Protein AF-A0AAU4UZ22-F1 (afdb_monomer)

Foldseek 3Di:
DADDPPFAQPVVVQLVPDDQFAKKKKWFAAPVRDIDIDIDTNVCSVVVCVVCVRTRTMHIFGLDDDPPQDHQQQQADDLVRDGHRDDDPDQDLSSVLLSVLVVDDAFDKFKWFFADFDPQAKTWTDGPSATAIEGNVQQDPDRDPGSCVRDDHGDIDIWGFHDRDSSVSYTYTHPHSVVVVDPDDD

Nearest PDB structures (foldseek):
  4nng-assembly1_A  TM=9.095E-01  e=1.837E-08  Mycobacterium tuberculosis H37Rv
  4nni-assembly1_A  TM=8.914E-01  e=6.380E-08  Mycobacterium tuberculosis H37Rv
  5ie8-assembly1_A  TM=8.197E-01  e=1.524E-08  Mycobacterium leprae TN
  9gux-assembly1_B  TM=4.853E-01  e=2.356E-09  Escherichia coli K-12
  6gmh-assembly1_M  TM=6.799E-01  e=3.880E-06  Homo sapiens

Structure (mmCIF, N/CA/C/O backbone):
data_AF-A0AAU4UZ22-F1
#
_entry.id   AF-A0AAU4UZ22-F1
#
loop_
_atom_site.group_PDB
_atom_site.id
_atom_site.type_symbol
_atom_site.label_atom_id
_atom_site.label_alt_id
_atom_site.label_comp_id
_atom_site.label_asym_id
_atom_site.label_entity_id
_atom_site.label_seq_id
_atom_site.pdbx_PDB_ins_code
_atom_site.Cartn_x
_atom_site.Cartn_y
_atom_site.Cartn_z
_atom_site.occupancy
_atom_site.B_iso_or_equiv
_atom_site.auth_seq_id
_atom_site.auth_comp_id
_atom_site.auth_asym_id
_atom_site.auth_atom_id
_atom_site.pdbx_PDB_model_num
ATOM 1 N N . MET A 1 1 ? 8.176 13.434 -19.542 1.00 31.56 1 MET A N 1
ATOM 2 C CA . MET A 1 1 ? 9.261 12.612 -20.106 1.00 31.56 1 MET A CA 1
ATOM 3 C C . MET A 1 1 ? 9.515 11.516 -19.093 1.00 31.56 1 MET A C 1
ATOM 5 O O . MET A 1 1 ? 10.080 11.799 -18.042 1.00 31.56 1 MET A O 1
ATOM 9 N N . THR A 1 2 ? 8.935 10.340 -19.321 1.00 35.22 2 THR A N 1
ATOM 10 C CA . THR A 1 2 ? 9.175 9.157 -18.491 1.00 35.22 2 THR A CA 1
ATOM 11 C C . THR A 1 2 ? 10.617 8.750 -18.739 1.00 35.22 2 THR A C 1
ATOM 13 O O . THR A 1 2 ? 10.986 8.481 -19.879 1.00 35.22 2 THR A O 1
ATOM 16 N N . VAL A 1 3 ? 11.454 8.827 -17.711 1.00 41.59 3 VAL A N 1
ATOM 17 C CA . VAL A 1 3 ? 12.806 8.277 -17.784 1.00 41.59 3 VAL A CA 1
ATOM 18 C C . VAL A 1 3 ? 12.652 6.828 -17.369 1.00 41.59 3 VAL A C 1
ATOM 20 O O . VAL A 1 3 ? 12.172 6.570 -16.269 1.00 41.59 3 VAL A O 1
ATOM 23 N N . TRP A 1 4 ? 12.949 5.915 -18.280 1.00 51.47 4 TRP A N 1
ATOM 24 C CA . TRP A 1 4 ? 13.040 4.490 -18.001 1.00 51.47 4 TRP A CA 1
ATOM 25 C C . TRP A 1 4 ? 14.479 4.166 -17.581 1.00 51.47 4 TRP A C 1
ATOM 27 O O . TRP A 1 4 ? 15.384 4.949 -17.892 1.00 51.47 4 TRP A O 1
ATOM 37 N N . PRO A 1 5 ? 14.712 3.071 -16.839 1.00 57.38 5 PRO A N 1
ATOM 38 C CA . PRO A 1 5 ? 16.069 2.562 -16.650 1.00 57.38 5 PRO A CA 1
ATOM 39 C C . PRO A 1 5 ? 16.750 2.381 -18.012 1.00 57.38 5 PRO A C 1
ATOM 41 O O . PRO A 1 5 ? 16.066 2.172 -19.015 1.00 57.38 5 PRO A O 1
ATOM 44 N N . GLU A 1 6 ? 18.083 2.474 -18.060 1.00 63.03 6 GLU A N 1
ATOM 45 C CA . GLU A 1 6 ? 18.791 2.143 -19.297 1.00 63.03 6 GLU A CA 1
ATOM 46 C C . GLU A 1 6 ? 18.453 0.701 -19.679 1.00 63.03 6 GLU A C 1
ATOM 48 O O . GLU A 1 6 ? 18.761 -0.248 -18.954 1.00 63.03 6 GLU A O 1
ATOM 53 N N . LEU A 1 7 ? 17.746 0.566 -20.800 1.00 76.44 7 LEU A N 1
ATOM 54 C CA . LEU A 1 7 ? 17.393 -0.720 -21.363 1.00 76.44 7 LEU A CA 1
ATOM 55 C C . LEU A 1 7 ? 18.624 -1.257 -22.090 1.00 76.44 7 LEU A C 1
ATOM 57 O O . LEU A 1 7 ? 19.207 -0.585 -22.944 1.00 76.44 7 LEU A O 1
ATOM 61 N N . SER A 1 8 ? 19.019 -2.476 -21.748 1.00 82.75 8 SER A N 1
ATOM 62 C CA . SER A 1 8 ? 20.056 -3.201 -22.466 1.00 82.75 8 SER A CA 1
ATOM 63 C C . SER A 1 8 ? 19.467 -3.762 -23.751 1.00 82.75 8 SER A C 1
ATOM 65 O O . SER A 1 8 ? 18.436 -4.429 -23.715 1.00 82.75 8 SER A O 1
ATOM 67 N N . THR A 1 9 ? 20.136 -3.556 -24.884 1.00 85.56 9 THR A N 1
ATOM 68 C CA . THR A 1 9 ? 19.787 -4.256 -26.133 1.00 85.56 9 THR A CA 1
ATOM 69 C C . THR A 1 9 ? 20.183 -5.734 -26.102 1.00 85.56 9 THR A C 1
ATOM 71 O O . THR A 1 9 ? 19.791 -6.491 -26.981 1.00 85.56 9 THR A O 1
ATOM 74 N N . ASP A 1 10 ? 20.984 -6.147 -25.116 1.00 87.12 10 ASP A N 1
ATOM 75 C CA . ASP A 1 10 ? 21.307 -7.547 -24.846 1.00 87.12 10 ASP A CA 1
ATOM 76 C C . ASP A 1 10 ? 20.295 -8.110 -23.838 1.00 87.12 10 ASP A C 1
ATOM 78 O O . ASP A 1 10 ? 20.520 -8.105 -22.624 1.00 87.12 10 ASP A O 1
ATOM 82 N N . VAL A 1 11 ? 19.126 -8.497 -24.356 1.00 86.88 11 VAL A N 1
ATOM 83 C CA . VAL A 1 11 ? 18.002 -9.019 -23.562 1.00 86.88 11 VAL A CA 1
ATOM 84 C C . VAL A 1 11 ? 18.350 -10.373 -22.939 1.00 86.88 11 VAL A C 1
ATOM 86 O O . VAL A 1 11 ? 17.997 -10.628 -21.788 1.00 86.88 11 VAL A O 1
ATOM 89 N N . ASP A 1 12 ? 19.100 -11.213 -23.653 1.00 85.88 12 ASP A N 1
ATOM 90 C CA . ASP A 1 12 ? 19.531 -12.525 -23.166 1.00 85.88 12 ASP A CA 1
ATOM 91 C C . ASP A 1 12 ? 20.443 -12.399 -21.938 1.00 85.88 12 ASP A C 1
ATOM 93 O O . ASP A 1 12 ? 20.271 -13.127 -20.958 1.00 85.88 12 ASP A O 1
ATOM 97 N N . ALA A 1 13 ? 21.374 -11.436 -21.939 1.00 83.62 13 ALA A N 1
ATOM 98 C CA . ALA A 1 13 ? 22.217 -11.161 -20.777 1.00 83.62 13 ALA A CA 1
ATOM 99 C C . ALA A 1 13 ? 21.409 -10.666 -19.566 1.00 83.62 13 ALA A C 1
ATOM 101 O O . ALA A 1 13 ? 21.714 -11.040 -18.433 1.00 83.62 13 ALA A O 1
ATOM 102 N N . VAL A 1 14 ? 20.365 -9.860 -19.791 1.00 84.62 14 VAL A N 1
ATOM 103 C CA . VAL A 1 14 ? 19.461 -9.402 -18.722 1.00 84.62 14 VAL A CA 1
ATOM 104 C C . VAL A 1 14 ? 18.715 -10.583 -18.110 1.00 84.62 14 VAL A C 1
ATOM 106 O O . VAL A 1 14 ? 18.717 -10.733 -16.889 1.00 84.62 14 VAL A O 1
ATOM 109 N N . LEU A 1 15 ? 18.137 -11.455 -18.937 1.00 85.12 15 LEU A N 1
ATOM 110 C CA . LEU A 1 15 ? 17.438 -12.658 -18.478 1.00 85.12 15 LEU A CA 1
ATOM 111 C C . LEU A 1 15 ? 18.370 -13.612 -17.720 1.00 85.12 15 LEU A C 1
ATOM 113 O O . LEU A 1 15 ? 17.986 -14.156 -16.689 1.00 85.12 15 LEU A O 1
ATOM 117 N N . ALA A 1 16 ? 19.615 -13.765 -18.175 1.00 84.75 16 ALA A N 1
ATOM 118 C CA . ALA A 1 16 ? 20.625 -14.577 -17.495 1.00 84.75 16 ALA A CA 1
ATOM 119 C C . ALA A 1 16 ? 21.092 -13.987 -16.150 1.00 84.75 16 ALA A C 1
ATOM 121 O O . ALA A 1 16 ? 21.680 -14.702 -15.341 1.00 84.75 16 ALA A O 1
ATOM 122 N N . SER A 1 17 ? 20.857 -12.692 -15.918 1.00 81.31 17 SER A N 1
ATOM 123 C CA . SER A 1 17 ? 21.204 -11.992 -14.675 1.00 81.31 17 SER A CA 1
ATOM 124 C C . SER A 1 17 ? 20.075 -11.963 -13.641 1.00 81.31 17 SER A C 1
ATOM 126 O O . SER A 1 17 ? 20.265 -11.412 -12.554 1.00 81.31 17 SER A O 1
ATOM 128 N N . LEU A 1 18 ? 18.910 -12.538 -13.967 1.00 81.56 18 LEU A N 1
ATOM 129 C CA . LEU A 1 18 ? 17.792 -12.638 -13.035 1.00 81.56 18 LEU A CA 1
ATOM 130 C C . LEU A 1 18 ? 18.208 -13.418 -11.775 1.00 81.56 18 LEU A C 1
ATOM 132 O O . LEU A 1 18 ? 18.945 -14.403 -11.875 1.00 81.56 18 LEU A O 1
ATOM 136 N N . PRO A 1 19 ? 17.762 -12.987 -10.580 1.00 77.31 19 PRO A N 1
ATOM 137 C CA . PRO A 1 19 ? 18.030 -13.723 -9.349 1.00 77.31 19 PRO A CA 1
ATOM 138 C C . PRO A 1 19 ? 17.362 -15.105 -9.397 1.00 77.31 19 PRO A C 1
ATOM 140 O O . PRO A 1 19 ? 16.430 -15.306 -10.159 1.00 77.31 19 PRO A O 1
ATOM 143 N N . GLU A 1 20 ? 17.800 -16.067 -8.581 1.00 73.44 20 GLU A N 1
ATOM 144 C CA . GLU A 1 20 ? 17.126 -17.381 -8.518 1.00 73.44 20 GLU A CA 1
ATOM 145 C C . GLU A 1 20 ? 15.762 -17.301 -7.809 1.00 73.44 20 GLU A C 1
ATOM 147 O O . GLU A 1 20 ? 14.844 -18.051 -8.133 1.00 73.44 20 GLU A O 1
ATOM 152 N N . GLU A 1 21 ? 15.613 -16.366 -6.864 1.00 71.38 21 GLU A N 1
ATOM 153 C CA . GLU A 1 21 ? 14.401 -16.162 -6.069 1.00 71.38 21 GLU A CA 1
ATOM 154 C C . GLU A 1 21 ? 14.095 -14.672 -5.857 1.00 71.38 21 GLU A C 1
ATOM 156 O O . GLU A 1 21 ? 14.964 -13.804 -5.975 1.00 71.38 21 GLU A O 1
ATOM 161 N N . GLY A 1 22 ? 12.848 -14.391 -5.470 1.00 70.44 22 GLY A N 1
ATOM 162 C CA . GLY A 1 22 ? 12.366 -13.056 -5.121 1.00 70.44 22 GLY A CA 1
ATOM 163 C C . GLY A 1 22 ? 11.691 -12.327 -6.286 1.00 70.44 22 GLY A C 1
ATOM 164 O O . GLY A 1 22 ? 11.835 -12.739 -7.428 1.00 70.44 22 GLY A O 1
ATOM 165 N N . PRO A 1 23 ? 10.903 -11.277 -6.012 1.00 74.94 23 PRO A N 1
ATOM 166 C CA . PRO A 1 23 ? 10.225 -10.514 -7.052 1.00 74.94 23 PRO A CA 1
ATOM 167 C C . PRO A 1 23 ? 11.182 -9.575 -7.800 1.00 74.94 23 PRO A C 1
ATOM 169 O O . PRO A 1 23 ? 12.002 -8.885 -7.185 1.00 74.94 23 PRO A O 1
ATOM 172 N N . VAL A 1 24 ? 11.006 -9.475 -9.116 1.00 76.50 24 VAL A N 1
ATOM 173 C CA . VAL A 1 24 ? 11.642 -8.475 -9.984 1.00 76.50 24 VAL A CA 1
ATOM 174 C C . VAL A 1 24 ? 10.590 -7.688 -10.756 1.00 76.50 24 VAL A C 1
ATOM 176 O O . VAL A 1 24 ? 9.553 -8.218 -11.146 1.00 76.50 24 VAL A O 1
ATOM 179 N N . GLU A 1 25 ? 10.870 -6.418 -11.016 1.00 79.62 25 GLU A N 1
ATOM 180 C CA . GLU A 1 25 ? 10.188 -5.642 -12.044 1.00 79.62 25 GLU A CA 1
ATOM 181 C C . GLU A 1 25 ? 10.994 -5.769 -13.338 1.00 79.62 25 GLU A C 1
ATOM 183 O O . GLU A 1 25 ? 12.163 -5.385 -13.402 1.00 79.62 25 GLU A O 1
ATOM 188 N N . PHE A 1 26 ? 10.371 -6.311 -14.373 1.00 81.56 26 PHE A N 1
ATOM 189 C CA . PHE A 1 26 ? 10.940 -6.368 -15.706 1.00 81.56 26 PHE A CA 1
ATOM 190 C C . PHE A 1 26 ? 10.376 -5.230 -16.542 1.00 81.56 26 PHE A C 1
ATOM 192 O O . PHE A 1 26 ? 9.167 -5.003 -16.547 1.00 81.56 26 PHE A O 1
ATOM 199 N N . VAL A 1 27 ? 11.243 -4.520 -17.254 1.00 81.44 27 VAL A N 1
ATOM 200 C CA . VAL A 1 27 ? 10.869 -3.411 -18.136 1.00 81.44 27 VAL A CA 1
ATOM 201 C C . VAL A 1 27 ? 11.462 -3.691 -19.506 1.00 81.44 27 VAL A C 1
ATOM 203 O O . VAL A 1 27 ? 12.647 -4.007 -19.601 1.00 81.44 27 VAL A O 1
ATOM 206 N N . TRP A 1 28 ? 10.668 -3.572 -20.565 1.00 84.06 28 TRP A N 1
ATOM 207 C CA . TRP A 1 28 ? 11.134 -3.827 -21.925 1.00 84.06 28 TRP A CA 1
ATOM 208 C C . TRP A 1 28 ? 10.513 -2.873 -22.939 1.00 84.06 28 TRP A C 1
ATOM 210 O O . TRP A 1 28 ? 9.418 -2.353 -22.733 1.00 84.06 28 TRP A O 1
ATOM 220 N N . GLU A 1 29 ? 11.236 -2.651 -24.031 1.00 81.62 29 GLU A N 1
ATOM 221 C CA . GLU A 1 29 ? 10.782 -1.935 -25.222 1.00 81.62 29 GLU A CA 1
ATOM 222 C C . GLU A 1 29 ? 10.457 -2.955 -26.318 1.00 81.62 29 GLU A C 1
ATOM 224 O O . GLU A 1 29 ? 11.295 -3.797 -26.654 1.00 81.62 29 GLU A O 1
ATOM 229 N N . ASP A 1 30 ? 9.247 -2.899 -26.870 1.00 81.44 30 ASP A N 1
ATOM 230 C CA . ASP A 1 30 ? 8.836 -3.755 -27.983 1.00 81.44 30 ASP A CA 1
ATOM 231 C C . ASP A 1 30 ? 9.424 -3.292 -29.336 1.00 81.44 30 ASP A C 1
ATOM 233 O O . ASP A 1 30 ? 10.150 -2.300 -29.438 1.00 81.44 30 ASP A O 1
ATOM 237 N N . GLU A 1 31 ? 9.115 -4.010 -30.419 1.00 80.94 31 GLU A N 1
ATOM 238 C CA . GLU A 1 31 ? 9.578 -3.650 -31.768 1.00 80.94 31 GLU A CA 1
ATOM 239 C C . GLU A 1 31 ? 9.041 -2.291 -32.264 1.00 80.94 31 GLU A C 1
ATOM 241 O O . GLU A 1 31 ? 9.659 -1.654 -33.123 1.00 80.94 31 GLU A O 1
ATOM 246 N N . ASN A 1 32 ? 7.914 -1.825 -31.719 1.00 76.25 32 ASN A N 1
ATOM 247 C CA . ASN A 1 32 ? 7.281 -0.552 -32.061 1.00 76.25 32 ASN A CA 1
ATOM 248 C C . ASN A 1 32 ? 7.836 0.627 -31.244 1.00 76.25 32 ASN A C 1
ATOM 250 O O . ASN A 1 32 ? 7.484 1.778 -31.521 1.00 76.25 32 ASN A O 1
ATOM 254 N N . GLY A 1 33 ? 8.715 0.365 -30.273 1.00 69.00 33 GLY A N 1
ATOM 255 C CA . GLY A 1 33 ? 9.248 1.366 -29.352 1.00 69.00 33 GLY A CA 1
ATOM 256 C C . GLY A 1 33 ? 8.326 1.668 -28.167 1.00 69.00 33 GLY A C 1
ATOM 257 O O . GLY A 1 33 ? 8.504 2.687 -27.495 1.00 69.00 33 GLY A O 1
ATOM 258 N N . GLU A 1 34 ? 7.317 0.831 -27.920 1.00 72.94 34 GLU A N 1
ATOM 259 C CA . GLU A 1 34 ? 6.450 0.925 -26.750 1.00 72.94 34 GLU A CA 1
ATOM 260 C C . GLU A 1 34 ? 7.132 0.273 -25.546 1.00 72.94 34 GLU A C 1
ATOM 262 O O . GLU A 1 34 ? 7.591 -0.866 -25.610 1.00 72.94 34 GLU A O 1
ATOM 267 N N . ILE A 1 35 ? 7.201 1.008 -24.432 1.00 75.12 35 ILE A N 1
ATOM 268 C CA . ILE A 1 35 ? 7.841 0.531 -23.206 1.00 75.12 35 ILE A CA 1
ATOM 269 C C . ILE A 1 35 ? 6.777 0.026 -22.238 1.00 75.12 35 ILE A C 1
ATOM 271 O O . ILE A 1 35 ? 5.877 0.772 -21.849 1.00 75.12 35 ILE A O 1
ATOM 275 N N . SER A 1 36 ? 6.926 -1.230 -21.833 1.00 75.00 36 SER A N 1
ATOM 276 C CA . SER A 1 36 ? 6.044 -1.950 -20.918 1.00 75.00 36 SER A CA 1
ATOM 277 C C . SER A 1 36 ? 6.811 -2.429 -19.686 1.00 75.00 36 SER A C 1
ATOM 279 O O . SER A 1 36 ? 8.036 -2.564 -19.720 1.00 75.00 36 SER A O 1
ATOM 281 N N . SER A 1 37 ? 6.098 -2.687 -18.587 1.00 76.25 37 SER A N 1
ATOM 282 C CA . SER A 1 37 ? 6.674 -3.347 -17.415 1.00 76.25 37 SER A CA 1
ATOM 283 C C . SER A 1 37 ? 5.732 -4.372 -16.799 1.00 76.25 37 SER A C 1
ATOM 285 O O . SER A 1 37 ? 4.511 -4.280 -16.934 1.00 76.25 37 SER A O 1
ATOM 287 N N . THR A 1 38 ? 6.312 -5.364 -16.129 1.00 75.56 38 THR A N 1
ATOM 288 C CA . THR A 1 38 ? 5.585 -6.366 -15.351 1.00 75.56 38 THR A CA 1
ATOM 289 C C . THR A 1 38 ? 6.401 -6.770 -14.134 1.00 75.56 38 THR A C 1
ATOM 291 O O 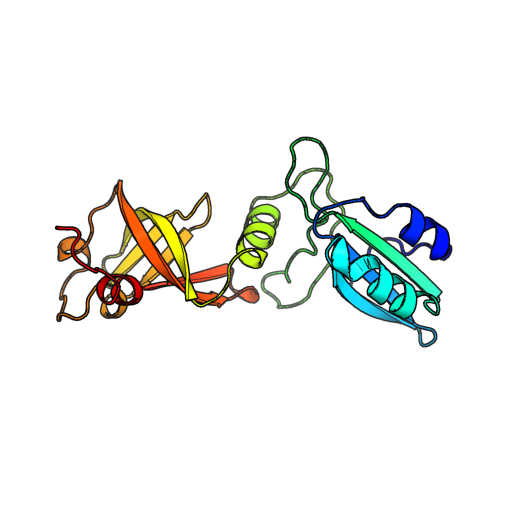. THR A 1 38 ? 7.630 -6.766 -14.169 1.00 75.56 38 THR A O 1
ATOM 294 N N . THR A 1 39 ? 5.723 -7.146 -13.057 1.00 79.56 39 THR A N 1
ATOM 295 C CA . THR A 1 39 ? 6.371 -7.801 -11.920 1.00 79.56 39 THR A CA 1
ATOM 296 C C . THR A 1 39 ? 6.306 -9.312 -12.131 1.00 79.56 39 THR A C 1
ATOM 298 O O . THR A 1 39 ? 5.261 -9.814 -12.539 1.00 79.56 39 THR A O 1
ATOM 301 N N . ALA A 1 40 ? 7.400 -10.017 -11.858 1.00 77.00 40 ALA A N 1
ATOM 302 C CA . ALA A 1 40 ? 7.476 -11.474 -11.905 1.00 77.00 40 ALA A CA 1
ATOM 303 C C . ALA A 1 40 ? 8.263 -11.999 -10.700 1.00 77.00 40 ALA A C 1
ATOM 305 O O . ALA A 1 40 ? 9.176 -11.325 -10.217 1.00 77.00 40 ALA A O 1
ATOM 306 N N . ASP A 1 41 ? 7.939 -13.193 -10.223 1.00 80.56 41 ASP A N 1
ATOM 307 C CA . ASP A 1 41 ? 8.759 -13.936 -9.265 1.00 80.56 41 ASP A CA 1
ATOM 308 C C . ASP A 1 41 ? 9.548 -15.083 -9.924 1.00 80.56 41 ASP A C 1
ATOM 310 O O . ASP A 1 41 ? 9.418 -15.352 -11.119 1.00 80.56 41 ASP A O 1
ATOM 314 N N . GLY A 1 42 ? 10.377 -15.774 -9.130 1.00 78.00 42 GLY A N 1
ATOM 315 C CA . GLY A 1 42 ? 11.218 -16.889 -9.585 1.00 78.00 42 GLY A CA 1
ATOM 316 C C . GLY A 1 42 ? 10.489 -17.983 -10.366 1.00 78.00 42 GLY A C 1
ATOM 317 O O . GLY A 1 42 ? 11.075 -18.605 -11.254 1.00 78.00 42 GLY A O 1
ATOM 318 N N . SER A 1 43 ? 9.206 -18.209 -10.080 1.00 82.00 43 SER A N 1
ATOM 319 C CA . SER A 1 43 ? 8.396 -19.206 -10.781 1.00 82.00 43 SER A CA 1
ATOM 320 C C . SER A 1 43 ? 7.890 -18.725 -12.145 1.00 82.00 43 SER A C 1
ATOM 322 O O . SER A 1 43 ? 7.607 -19.544 -13.019 1.00 82.00 43 SER A O 1
ATOM 324 N N . GLU A 1 44 ? 7.846 -17.410 -12.358 1.00 82.69 44 GLU A N 1
ATOM 325 C CA . GLU A 1 44 ? 7.291 -16.751 -13.544 1.00 82.69 44 GLU A CA 1
ATOM 326 C C . GLU A 1 44 ? 8.373 -16.348 -14.565 1.00 82.69 44 GLU A C 1
ATOM 328 O O . GLU A 1 44 ? 8.057 -15.978 -15.698 1.00 82.69 44 GLU A O 1
ATOM 333 N N . TYR A 1 45 ? 9.664 -16.465 -14.228 1.00 84.12 45 TYR A N 1
ATOM 334 C CA . TYR A 1 45 ? 10.768 -16.053 -15.112 1.00 84.12 45 TYR A CA 1
ATOM 335 C C . TYR A 1 45 ? 10.814 -16.777 -16.452 1.00 84.12 45 TYR A C 1
ATOM 337 O O . TYR A 1 45 ? 11.214 -16.180 -17.448 1.00 84.12 45 TYR A O 1
ATOM 345 N N . GLY A 1 46 ? 10.391 -18.041 -16.506 1.00 82.75 46 GLY A N 1
ATOM 346 C CA . GLY A 1 46 ? 10.329 -18.782 -17.767 1.00 82.75 46 GLY A CA 1
ATOM 347 C C . GLY A 1 46 ? 9.298 -18.201 -18.740 1.00 82.75 46 GLY A C 1
ATOM 348 O O . GLY A 1 46 ? 9.581 -18.050 -19.929 1.00 82.75 46 GLY A O 1
ATOM 349 N N . GLU A 1 47 ? 8.117 -17.836 -18.236 1.00 83.62 47 GLU A N 1
ATOM 350 C CA . GLU A 1 47 ? 7.062 -17.209 -19.041 1.00 83.62 47 GLU A CA 1
ATOM 351 C C . GLU A 1 47 ? 7.439 -15.777 -19.424 1.00 83.62 47 GLU A C 1
ATOM 353 O O . GLU A 1 47 ? 7.274 -15.379 -20.579 1.00 83.62 47 GLU A O 1
ATOM 358 N N . LEU A 1 48 ? 8.028 -15.036 -18.484 1.00 82.44 48 LEU A N 1
ATOM 359 C CA . LEU A 1 48 ? 8.569 -13.703 -18.720 1.00 82.44 48 LEU A CA 1
ATOM 360 C C . LEU A 1 48 ? 9.621 -13.715 -19.832 1.00 82.44 48 LEU A C 1
ATOM 362 O O . LEU A 1 48 ? 9.519 -12.932 -20.772 1.00 82.44 48 LEU A O 1
ATOM 366 N N . ALA A 1 49 ? 10.594 -14.628 -19.760 1.00 82.50 49 ALA A N 1
ATOM 367 C CA . ALA A 1 49 ? 11.640 -14.783 -20.765 1.00 82.50 49 ALA A CA 1
ATOM 368 C C . ALA A 1 49 ? 11.047 -15.044 -22.155 1.00 82.50 49 ALA A C 1
ATOM 370 O O . ALA A 1 49 ? 11.468 -14.427 -23.130 1.00 82.50 49 ALA A O 1
ATOM 371 N N . ALA A 1 50 ? 10.027 -15.902 -22.248 1.00 84.25 50 ALA A N 1
ATOM 372 C CA . ALA A 1 50 ? 9.334 -16.161 -23.507 1.00 84.25 50 ALA A CA 1
ATOM 373 C C . ALA A 1 50 ? 8.588 -14.924 -24.038 1.00 84.25 50 ALA A C 1
ATOM 375 O O . ALA A 1 50 ? 8.540 -14.711 -25.249 1.00 84.25 50 ALA A O 1
ATOM 376 N N . HIS A 1 51 ? 8.026 -14.105 -23.148 1.00 81.56 51 HIS A N 1
ATOM 377 C CA . HIS A 1 51 ? 7.299 -12.889 -23.509 1.00 81.56 51 HIS A CA 1
ATOM 378 C C . HIS A 1 51 ? 8.223 -11.776 -24.023 1.00 81.56 51 HIS A C 1
ATOM 380 O O . HIS A 1 51 ? 7.863 -11.050 -24.947 1.00 81.56 51 HIS A O 1
ATOM 386 N N . VAL A 1 52 ? 9.424 -11.659 -23.452 1.00 82.62 52 VAL A N 1
ATOM 387 C CA . VAL A 1 52 ? 10.363 -10.558 -23.733 1.00 82.62 52 VAL A CA 1
ATOM 388 C C . VAL A 1 52 ? 11.491 -10.932 -24.694 1.00 82.62 52 VAL A C 1
ATOM 390 O O . VAL A 1 52 ? 12.252 -10.057 -25.090 1.00 82.62 52 VAL A O 1
ATOM 393 N N . ALA A 1 53 ? 11.581 -12.187 -25.142 1.00 78.56 53 ALA A N 1
ATOM 394 C CA . ALA A 1 53 ? 12.593 -12.644 -26.104 1.00 78.56 53 ALA A CA 1
ATOM 395 C C . ALA A 1 53 ? 12.571 -11.898 -27.459 1.00 78.56 53 ALA A C 1
ATOM 397 O O . ALA A 1 53 ? 13.554 -11.931 -28.193 1.00 78.56 53 ALA A O 1
ATOM 398 N N . GLY A 1 54 ? 11.459 -11.236 -27.802 1.00 80.25 54 GLY A N 1
ATOM 399 C CA . GLY A 1 54 ? 11.330 -10.377 -28.989 1.00 80.25 54 GLY A CA 1
ATOM 400 C C . GLY A 1 54 ? 11.495 -8.880 -28.712 1.00 80.25 54 GLY A C 1
ATOM 401 O O . GLY A 1 54 ? 11.261 -8.066 -29.602 1.00 80.25 54 GLY A O 1
ATOM 402 N N . ALA A 1 55 ? 11.838 -8.493 -27.483 1.00 87.00 55 ALA A N 1
ATOM 403 C CA . ALA A 1 55 ? 12.015 -7.097 -27.120 1.00 87.00 55 ALA A CA 1
ATOM 404 C C . ALA A 1 55 ? 13.274 -6.513 -27.769 1.00 87.00 55 ALA A C 1
ATOM 406 O O . ALA A 1 55 ? 14.303 -7.173 -27.914 1.00 87.00 55 ALA A O 1
ATOM 407 N N . ARG A 1 56 ? 13.209 -5.230 -28.117 1.00 84.56 56 ARG A N 1
ATOM 408 C CA . ARG A 1 56 ? 14.337 -4.479 -28.667 1.00 84.56 56 ARG A CA 1
ATOM 409 C C . ARG A 1 56 ? 15.384 -4.160 -27.602 1.00 84.56 56 ARG A C 1
ATOM 411 O O . ARG A 1 56 ? 16.574 -4.079 -27.909 1.00 84.56 56 ARG A O 1
ATOM 418 N N . ALA A 1 57 ? 14.929 -3.941 -26.374 1.00 83.75 57 ALA A N 1
ATOM 419 C CA . ALA A 1 57 ? 15.777 -3.725 -25.217 1.00 83.75 57 ALA A CA 1
ATOM 420 C C . ALA A 1 57 ? 15.010 -4.052 -23.927 1.00 83.75 57 ALA A C 1
ATOM 422 O O . ALA A 1 57 ? 13.785 -3.930 -23.886 1.00 83.75 57 ALA A O 1
ATOM 423 N N . ALA A 1 58 ? 15.715 -4.458 -22.872 1.00 86.69 58 ALA A N 1
ATOM 424 C CA . ALA A 1 58 ? 15.115 -4.848 -21.600 1.00 86.69 58 ALA A CA 1
ATOM 425 C C . ALA A 1 58 ? 15.992 -4.502 -20.390 1.00 86.69 58 ALA A C 1
ATOM 427 O O . ALA A 1 58 ? 17.192 -4.253 -20.510 1.00 86.69 58 ALA A O 1
ATOM 428 N N . THR A 1 59 ? 15.394 -4.513 -19.203 1.00 82.94 59 THR A N 1
ATOM 429 C CA . THR A 1 59 ? 16.100 -4.519 -17.922 1.00 82.94 59 THR A CA 1
ATOM 430 C C . THR A 1 59 ? 15.284 -5.266 -16.865 1.00 82.94 59 THR A C 1
ATOM 432 O O . THR A 1 59 ? 14.058 -5.351 -16.964 1.00 82.94 59 THR A O 1
ATOM 435 N N . ALA A 1 60 ? 15.963 -5.775 -15.841 1.00 80.62 60 ALA A N 1
ATOM 436 C CA . ALA A 1 60 ? 15.352 -6.471 -14.718 1.00 80.62 60 ALA A CA 1
ATOM 437 C C . ALA A 1 60 ? 15.822 -5.870 -13.400 1.00 80.62 60 ALA A C 1
ATOM 439 O O . ALA A 1 60 ? 17.000 -5.558 -13.220 1.00 80.62 60 ALA A O 1
ATOM 440 N N . LEU A 1 61 ? 14.882 -5.685 -12.482 1.00 73.81 61 LEU A N 1
ATOM 441 C CA . LEU A 1 61 ? 15.070 -4.814 -11.337 1.00 73.81 61 LEU A CA 1
ATOM 442 C C . LEU A 1 61 ? 14.570 -5.518 -10.085 1.00 73.81 61 LEU A C 1
ATOM 444 O O . LEU A 1 61 ? 13.381 -5.796 -9.966 1.00 73.81 61 LEU A O 1
ATOM 448 N N . SER A 1 62 ? 15.470 -5.814 -9.149 1.00 70.44 62 SER A N 1
ATOM 449 C CA . SER A 1 62 ? 15.091 -6.504 -7.913 1.00 70.44 62 SER A CA 1
ATOM 450 C C . SER A 1 62 ? 14.166 -5.641 -7.052 1.00 70.44 62 SER A C 1
ATOM 452 O O . SER A 1 62 ? 14.459 -4.470 -6.792 1.00 70.44 62 SER A O 1
ATOM 454 N N . LEU A 1 63 ? 13.071 -6.240 -6.580 1.00 61.75 63 LEU A N 1
ATOM 455 C CA . LEU A 1 63 ? 12.105 -5.616 -5.670 1.00 61.75 63 LEU A CA 1
ATOM 456 C C . LEU A 1 63 ? 12.286 -6.070 -4.212 1.00 61.75 63 LEU A C 1
ATOM 458 O O . LEU A 1 63 ? 11.525 -5.652 -3.339 1.00 61.75 63 LEU A O 1
ATOM 462 N N . THR A 1 64 ? 13.273 -6.922 -3.926 1.00 54.78 64 THR A N 1
ATOM 463 C CA . THR A 1 64 ? 13.573 -7.361 -2.559 1.00 54.78 64 THR A CA 1
ATOM 464 C C . THR A 1 64 ? 14.211 -6.245 -1.726 1.00 54.78 64 THR A C 1
ATOM 466 O O . THR A 1 64 ? 15.131 -5.552 -2.157 1.00 54.78 64 THR A O 1
ATOM 469 N N . LEU A 1 65 ? 13.716 -6.085 -0.496 1.00 47.28 65 LEU A N 1
ATOM 470 C CA . LEU A 1 65 ? 14.304 -5.252 0.553 1.00 47.28 65 LEU A CA 1
ATOM 471 C C . LEU A 1 65 ? 15.317 -6.097 1.338 1.00 47.28 65 LEU A C 1
ATOM 473 O O . LEU A 1 65 ? 14.925 -6.840 2.232 1.00 47.28 65 LEU A O 1
ATOM 477 N N . ASP A 1 66 ? 16.605 -5.988 1.022 1.00 47.19 66 ASP A N 1
ATOM 478 C CA . ASP A 1 66 ? 17.679 -6.459 1.908 1.00 47.19 66 ASP A CA 1
ATOM 479 C C . ASP A 1 66 ? 18.799 -5.407 1.989 1.00 47.19 66 ASP A C 1
ATOM 481 O O . ASP A 1 66 ? 18.955 -4.584 1.084 1.00 47.19 66 ASP A O 1
ATOM 485 N N . GLU A 1 67 ? 19.582 -5.419 3.072 1.00 45.34 67 GLU A N 1
ATOM 486 C CA . GLU A 1 67 ? 20.547 -4.375 3.476 1.00 45.34 67 GLU A CA 1
ATOM 487 C C . GLU A 1 67 ? 21.628 -4.044 2.425 1.00 45.34 67 GLU A C 1
ATOM 489 O O . GLU A 1 67 ? 22.369 -3.073 2.579 1.00 45.34 67 GLU A O 1
ATOM 494 N N . ARG A 1 68 ? 21.753 -4.847 1.360 1.00 43.34 68 ARG A N 1
ATOM 495 C CA . ARG A 1 68 ? 22.865 -4.794 0.399 1.00 43.34 68 ARG A CA 1
ATOM 496 C C . ARG A 1 68 ? 22.513 -4.327 -1.007 1.00 43.34 68 ARG A C 1
ATOM 498 O O . ARG A 1 68 ? 23.440 -4.158 -1.797 1.00 43.34 68 ARG A O 1
ATOM 505 N N . HIS A 1 69 ? 21.245 -4.090 -1.336 1.00 37.41 69 HIS A N 1
ATOM 506 C CA . HIS A 1 69 ? 20.879 -3.706 -2.701 1.00 37.41 69 HIS A CA 1
ATOM 507 C C . HIS A 1 69 ? 19.890 -2.533 -2.701 1.00 37.41 69 HIS A C 1
ATOM 509 O O . HIS A 1 69 ? 18.877 -2.591 -2.003 1.00 37.41 69 HIS A O 1
ATOM 515 N N . PRO A 1 70 ? 20.169 -1.442 -3.442 1.00 37.41 70 PRO A N 1
ATOM 516 C CA . PRO A 1 70 ? 19.223 -0.345 -3.558 1.00 37.41 70 PRO A CA 1
ATOM 517 C C . PRO A 1 70 ? 17.944 -0.858 -4.222 1.00 37.41 70 PRO A C 1
ATOM 519 O O . PRO A 1 70 ? 17.993 -1.484 -5.280 1.00 37.41 70 PRO A O 1
ATOM 522 N N . LEU A 1 71 ? 16.801 -0.573 -3.599 1.00 42.41 71 LEU A N 1
ATOM 523 C CA . LEU A 1 71 ? 15.488 -0.758 -4.203 1.00 42.41 71 LEU A CA 1
ATOM 524 C C . LEU A 1 71 ? 15.454 -0.015 -5.541 1.00 42.41 71 LEU A C 1
ATOM 526 O O . LEU A 1 71 ? 15.490 1.220 -5.560 1.00 42.41 71 LEU A O 1
ATOM 530 N N . PHE A 1 72 ? 15.292 -0.737 -6.650 1.00 44.66 72 PHE A N 1
ATOM 531 C CA . PHE A 1 72 ? 14.706 -0.113 -7.823 1.00 44.66 72 PHE A CA 1
ATOM 532 C C . PHE A 1 72 ? 13.226 0.094 -7.520 1.00 44.66 72 PHE A C 1
ATOM 534 O O . PHE A 1 72 ? 12.373 -0.764 -7.732 1.00 44.66 72 PHE A O 1
ATOM 541 N N . THR A 1 73 ? 12.916 1.245 -6.949 1.00 45.50 73 THR A N 1
ATOM 542 C CA . THR A 1 73 ? 11.533 1.663 -6.813 1.00 45.50 73 THR A CA 1
ATOM 543 C C . THR A 1 73 ? 11.183 2.329 -8.131 1.00 45.50 73 THR A C 1
ATOM 545 O O . THR A 1 73 ? 11.702 3.399 -8.449 1.00 45.50 73 THR A O 1
ATOM 548 N N . ALA A 1 74 ? 10.305 1.704 -8.919 1.00 41.56 74 ALA A N 1
ATOM 549 C CA . ALA A 1 74 ? 9.458 2.463 -9.825 1.00 41.56 74 ALA A CA 1
ATOM 550 C C . ALA A 1 74 ? 8.713 3.474 -8.947 1.00 41.56 74 ALA A C 1
ATOM 552 O O . ALA A 1 74 ? 7.707 3.130 -8.332 1.00 41.56 74 ALA A O 1
ATOM 553 N N . VAL A 1 75 ? 9.298 4.661 -8.772 1.00 42.97 75 VAL A N 1
ATOM 554 C CA . VAL A 1 75 ? 8.729 5.712 -7.939 1.00 42.97 75 VAL A CA 1
ATOM 555 C C . VAL A 1 75 ? 7.373 6.013 -8.542 1.00 42.97 75 VAL A C 1
ATOM 557 O O . VAL A 1 75 ? 7.281 6.250 -9.754 1.00 42.97 75 VAL A O 1
ATOM 560 N N . LEU A 1 76 ? 6.341 5.970 -7.698 1.00 41.62 76 LEU A N 1
ATOM 561 C CA . LEU A 1 76 ? 5.036 6.535 -7.999 1.00 41.62 76 LEU A CA 1
ATOM 562 C C . LEU A 1 76 ? 5.184 7.842 -8.778 1.00 41.62 76 LEU A C 1
ATOM 564 O O . LEU A 1 76 ? 6.184 8.561 -8.641 1.00 41.62 76 LEU A O 1
ATOM 568 N N . PRO A 1 77 ? 4.156 8.199 -9.553 1.00 41.41 77 PRO A N 1
ATOM 569 C CA . PRO A 1 77 ? 3.916 9.586 -9.815 1.00 41.41 77 PRO A CA 1
ATOM 570 C C . PRO A 1 77 ? 4.318 10.529 -8.697 1.00 41.41 77 PRO A C 1
ATOM 572 O O . PRO A 1 77 ? 4.025 10.287 -7.529 1.00 41.41 77 PRO A O 1
ATOM 575 N N . ASP A 1 78 ? 4.888 11.665 -9.076 1.00 46.72 78 ASP A N 1
ATOM 576 C CA . ASP A 1 78 ? 4.786 12.820 -8.197 1.00 46.72 78 ASP A CA 1
ATOM 577 C C . ASP A 1 78 ? 3.285 13.093 -7.926 1.00 46.72 78 ASP A C 1
ATOM 579 O O . ASP A 1 78 ? 2.395 12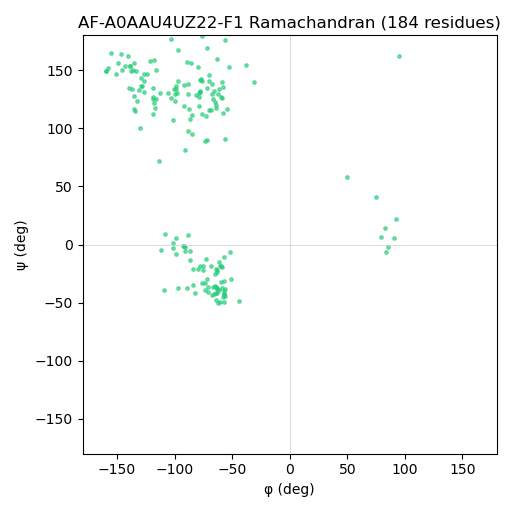.475 -8.523 1.00 46.72 78 ASP A O 1
ATOM 583 N N . SER A 1 79 ? 2.963 14.061 -7.071 1.00 45.09 79 SER A N 1
ATOM 584 C CA . SER A 1 79 ? 1.563 14.467 -6.798 1.00 45.09 79 SER A CA 1
ATOM 585 C C . SER A 1 79 ? 0.706 14.796 -8.049 1.00 45.09 79 SER A C 1
ATOM 587 O O . SER A 1 79 ? -0.500 15.019 -7.940 1.00 45.09 79 SER A O 1
ATOM 589 N N . ASP A 1 80 ? 1.320 14.810 -9.237 1.00 49.62 80 ASP A N 1
ATOM 590 C CA . ASP A 1 80 ? 0.747 15.027 -10.560 1.00 49.62 80 ASP A CA 1
ATOM 591 C C . ASP A 1 80 ? 0.289 13.763 -11.321 1.00 49.62 80 ASP A C 1
ATOM 593 O O . ASP A 1 80 ? -0.238 13.894 -12.425 1.00 49.62 80 ASP A O 1
ATOM 597 N N . GLY A 1 81 ? 0.461 12.547 -10.792 1.00 44.56 81 GLY A N 1
ATOM 598 C CA . GLY A 1 81 ? 0.018 11.325 -11.488 1.00 44.56 81 GLY A CA 1
ATOM 599 C C . GLY A 1 81 ? 0.963 10.829 -12.604 1.00 44.56 81 GLY A C 1
ATOM 600 O O . GLY A 1 81 ? 0.637 9.856 -13.281 1.00 44.56 81 GLY A O 1
ATOM 601 N N . VAL A 1 82 ? 2.152 11.430 -12.778 1.00 47.75 82 VAL A N 1
ATOM 602 C CA . VAL A 1 82 ? 3.144 11.042 -13.797 1.00 47.75 82 VAL A CA 1
ATOM 603 C C . VAL A 1 82 ? 4.297 10.205 -13.227 1.00 47.75 82 VAL A C 1
ATOM 605 O O . VAL A 1 82 ? 5.207 10.751 -12.595 1.00 47.75 82 VAL A O 1
ATOM 608 N N . LEU A 1 83 ? 4.303 8.899 -13.529 1.00 44.84 83 LEU A N 1
ATOM 609 C CA . LEU A 1 83 ? 5.367 7.947 -13.173 1.00 44.84 83 LEU A CA 1
ATOM 610 C C . LEU A 1 83 ? 6.716 8.397 -13.765 1.00 44.84 83 LEU A C 1
ATOM 612 O O . LEU A 1 83 ? 6.826 8.658 -14.967 1.00 44.84 83 LEU A O 1
ATOM 616 N N . ARG A 1 84 ? 7.753 8.513 -12.931 1.00 48.12 84 ARG A N 1
ATOM 617 C CA . ARG A 1 84 ? 9.111 8.893 -13.357 1.00 48.12 84 ARG A CA 1
ATOM 618 C C . ARG A 1 84 ? 10.109 7.969 -12.668 1.00 48.12 84 ARG A C 1
ATOM 620 O O . ARG A 1 84 ? 10.228 8.044 -11.448 1.00 48.12 84 ARG A O 1
ATOM 627 N N . ALA A 1 85 ? 10.872 7.160 -13.409 1.00 49.62 85 ALA A N 1
ATOM 628 C CA . ALA A 1 85 ? 11.985 6.457 -12.776 1.00 49.62 85 ALA A CA 1
ATOM 629 C C . ALA A 1 85 ? 13.046 7.490 -12.364 1.00 49.62 85 ALA A C 1
ATOM 631 O O . ALA A 1 85 ? 13.428 8.370 -13.142 1.00 49.62 85 ALA A O 1
ATOM 632 N N . ARG A 1 86 ? 13.490 7.425 -11.108 1.00 46.16 86 ARG A N 1
ATOM 633 C CA . ARG A 1 86 ? 14.562 8.266 -10.568 1.00 46.16 86 ARG A CA 1
ATOM 634 C C . ARG A 1 86 ? 15.700 7.350 -10.137 1.00 46.16 86 ARG A C 1
ATOM 636 O O . ARG A 1 86 ? 15.508 6.500 -9.279 1.00 46.16 86 ARG A O 1
ATOM 643 N N . TRP A 1 87 ? 16.889 7.550 -10.700 1.00 43.31 87 TRP A N 1
ATOM 644 C CA . TRP A 1 87 ? 18.097 6.883 -10.221 1.00 43.31 87 TRP A CA 1
ATOM 645 C C . TRP A 1 87 ? 18.518 7.507 -8.887 1.00 43.31 87 TRP A C 1
ATOM 647 O O . TRP A 1 87 ? 18.931 8.670 -8.853 1.00 43.31 87 TRP A O 1
ATOM 657 N N . ARG A 1 88 ? 18.402 6.766 -7.783 1.00 47.59 88 ARG A N 1
ATOM 658 C CA . ARG A 1 88 ? 18.967 7.153 -6.483 1.00 47.59 88 ARG A CA 1
ATOM 659 C C . ARG A 1 88 ? 19.561 5.936 -5.789 1.00 47.59 88 ARG A C 1
ATOM 661 O O . ARG A 1 88 ? 18.943 4.883 -5.734 1.00 47.59 88 ARG A O 1
ATOM 668 N N . THR A 1 89 ? 20.762 6.105 -5.250 1.00 44.84 89 THR A N 1
ATOM 669 C CA . THR A 1 89 ? 21.467 5.094 -4.447 1.00 44.84 89 THR A CA 1
ATOM 670 C C . THR A 1 89 ? 20.904 4.968 -3.032 1.00 44.84 89 THR A C 1
ATOM 672 O O . THR A 1 89 ? 21.143 3.967 -2.367 1.00 44.84 89 THR A O 1
ATOM 675 N N . GLU A 1 90 ? 20.158 5.971 -2.569 1.00 53.47 90 GLU A N 1
ATOM 676 C CA . GLU A 1 90 ? 19.586 6.023 -1.225 1.00 53.47 90 GLU A CA 1
ATOM 677 C C . GLU A 1 90 ? 18.053 6.037 -1.319 1.00 53.47 90 GLU A C 1
ATOM 679 O O . GLU A 1 90 ? 17.493 6.984 -1.885 1.00 53.47 90 GLU A O 1
ATOM 684 N N . PRO A 1 91 ? 17.358 5.019 -0.775 1.00 51.88 91 PRO A N 1
ATOM 685 C CA . PRO A 1 91 ? 15.903 4.973 -0.803 1.00 51.88 91 PRO A CA 1
ATOM 686 C C . PRO A 1 91 ? 15.323 6.095 0.061 1.00 51.88 91 PRO A C 1
ATOM 688 O O . PRO A 1 91 ? 15.628 6.223 1.256 1.00 51.88 91 PRO A O 1
ATOM 691 N N . THR A 1 92 ? 14.456 6.908 -0.533 1.00 63.91 92 THR A N 1
ATOM 692 C CA . THR A 1 92 ? 13.688 7.929 0.181 1.00 63.91 92 THR A CA 1
ATOM 693 C C . THR A 1 92 ? 12.594 7.284 1.042 1.00 63.91 92 THR A C 1
ATOM 695 O O . THR A 1 92 ? 12.327 6.086 0.947 1.00 63.91 92 THR A O 1
ATOM 698 N N . GLN A 1 93 ? 11.958 8.062 1.922 1.00 66.69 93 GLN A N 1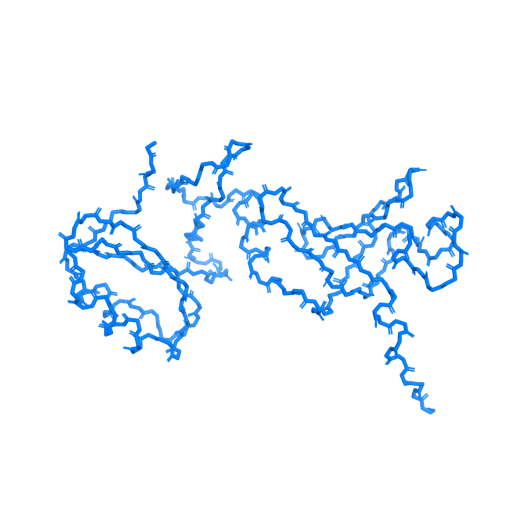
ATOM 699 C CA . GLN A 1 93 ? 10.791 7.590 2.681 1.00 66.69 93 GLN A CA 1
ATOM 700 C C . GLN A 1 93 ? 9.673 7.118 1.730 1.00 66.69 93 GLN A C 1
ATOM 702 O O . GLN A 1 93 ? 9.111 6.049 1.935 1.00 66.69 93 GLN A O 1
ATOM 707 N N . SER A 1 94 ? 9.420 7.866 0.650 1.00 65.19 94 SER A N 1
ATOM 708 C CA . SER A 1 94 ? 8.414 7.533 -0.367 1.00 65.19 94 SER A CA 1
ATOM 709 C C . SER A 1 94 ? 8.717 6.223 -1.100 1.00 65.19 94 SER A C 1
ATOM 711 O O . SER A 1 94 ? 7.809 5.435 -1.336 1.00 65.19 94 SER A O 1
ATOM 713 N N . ASP A 1 95 ? 9.992 5.938 -1.389 1.00 64.12 95 ASP A N 1
ATOM 714 C CA . ASP A 1 95 ? 10.393 4.683 -2.046 1.00 64.12 95 ASP A CA 1
ATOM 715 C C . ASP A 1 95 ? 10.078 3.459 -1.171 1.00 64.12 95 ASP A C 1
ATOM 717 O O . ASP A 1 95 ? 9.552 2.450 -1.642 1.00 64.12 95 ASP A O 1
ATOM 721 N N . ARG A 1 96 ? 10.338 3.573 0.138 1.00 67.38 96 ARG A N 1
ATOM 722 C CA . ARG A 1 96 ? 10.019 2.521 1.116 1.00 67.38 96 ARG A CA 1
ATOM 723 C C . ARG A 1 96 ? 8.516 2.351 1.286 1.00 67.38 96 ARG A C 1
ATOM 725 O O . ARG A 1 96 ? 8.038 1.220 1.301 1.00 67.38 96 ARG A O 1
ATOM 732 N N . ASN A 1 97 ? 7.782 3.461 1.371 1.00 69.44 97 ASN A N 1
ATOM 733 C CA . ASN A 1 97 ? 6.324 3.449 1.455 1.00 69.44 97 ASN A CA 1
ATOM 734 C C . ASN A 1 97 ? 5.720 2.741 0.240 1.00 69.44 97 ASN A C 1
ATOM 736 O O . ASN A 1 97 ? 4.854 1.888 0.397 1.00 69.44 97 ASN A O 1
ATOM 740 N N . TRP A 1 98 ? 6.208 3.038 -0.964 1.00 69.19 98 TRP A N 1
ATOM 741 C CA . TRP A 1 98 ? 5.726 2.407 -2.186 1.00 69.19 98 TRP A CA 1
ATOM 742 C C . TRP A 1 98 ? 5.957 0.900 -2.221 1.00 69.19 98 TRP A C 1
ATOM 744 O O . TRP A 1 98 ? 5.024 0.136 -2.482 1.00 69.19 98 TRP A O 1
ATOM 754 N N . ALA A 1 99 ? 7.191 0.472 -1.945 1.00 68.00 99 ALA A N 1
ATOM 755 C CA . ALA A 1 99 ? 7.532 -0.943 -1.894 1.00 68.00 99 ALA A CA 1
ATOM 756 C C . ALA A 1 99 ? 6.634 -1.673 -0.888 1.00 68.00 99 ALA A C 1
ATOM 758 O O . ALA A 1 99 ? 6.059 -2.708 -1.218 1.00 68.00 99 ALA A O 1
ATOM 759 N N . PHE A 1 100 ? 6.430 -1.080 0.292 1.00 75.38 100 PHE A N 1
ATOM 760 C CA . PHE A 1 100 ? 5.533 -1.609 1.310 1.00 75.38 100 PHE A CA 1
ATOM 761 C C . PHE A 1 100 ? 4.082 -1.710 0.814 1.00 75.38 100 PHE A C 1
ATOM 763 O O . PHE A 1 100 ? 3.487 -2.783 0.892 1.00 75.38 100 PHE A O 1
ATOM 770 N N . LEU A 1 101 ? 3.529 -0.649 0.220 1.00 76.69 101 LEU A N 1
ATOM 771 C CA . LEU A 1 101 ? 2.159 -0.632 -0.306 1.00 76.69 101 LEU A CA 1
ATOM 772 C C . LEU A 1 101 ? 1.914 -1.710 -1.372 1.00 76.69 101 LEU A C 1
ATOM 774 O O . LEU A 1 101 ? 0.846 -2.319 -1.379 1.00 76.69 101 LEU A O 1
ATOM 778 N N . LYS A 1 102 ? 2.899 -1.999 -2.234 1.00 75.62 102 LYS A N 1
ATOM 779 C CA . LYS A 1 102 ? 2.810 -3.081 -3.235 1.00 75.62 102 LYS A CA 1
ATOM 780 C C . LYS A 1 102 ? 2.714 -4.482 -2.615 1.00 75.62 102 LYS A C 1
ATOM 782 O O . LYS A 1 102 ? 2.178 -5.391 -3.259 1.00 75.62 102 LYS A O 1
ATOM 787 N N . THR A 1 103 ? 3.212 -4.675 -1.391 1.00 76.31 103 THR A N 1
ATOM 788 C CA . THR A 1 103 ? 3.084 -5.958 -0.675 1.00 76.31 103 THR A CA 1
ATOM 789 C C . THR A 1 103 ? 1.680 -6.186 -0.123 1.00 76.31 103 THR A C 1
ATOM 791 O O . THR A 1 103 ? 1.285 -7.331 0.091 1.00 76.31 103 THR A O 1
ATOM 794 N N . LEU A 1 104 ? 0.910 -5.114 0.072 1.00 81.50 104 LEU A N 1
ATOM 795 C CA . LEU A 1 104 ? -0.412 -5.186 0.670 1.00 81.50 104 LEU A CA 1
ATOM 796 C C . LEU A 1 104 ? -1.443 -5.707 -0.336 1.00 81.50 104 LEU A C 1
ATOM 798 O O . LEU A 1 104 ? -1.423 -5.395 -1.532 1.00 81.50 104 LEU A O 1
ATOM 802 N N . ARG A 1 105 ? -2.380 -6.512 0.160 1.00 81.25 105 ARG A N 1
ATOM 803 C CA . ARG A 1 105 ? -3.521 -7.021 -0.606 1.00 81.25 105 ARG A CA 1
ATOM 804 C C . ARG A 1 105 ? -4.816 -6.706 0.128 1.00 81.25 105 ARG A C 1
ATOM 806 O O . ARG A 1 105 ? -4.905 -6.840 1.344 1.00 81.25 105 ARG A O 1
ATOM 813 N N . ARG A 1 106 ? -5.855 -6.331 -0.617 1.00 87.44 106 ARG A N 1
ATOM 814 C CA . ARG A 1 106 ? -7.209 -6.225 -0.061 1.00 87.44 106 ARG A CA 1
ATOM 815 C C . ARG A 1 106 ? -7.642 -7.573 0.530 1.00 87.44 106 ARG A C 1
ATOM 817 O O . ARG A 1 106 ? -7.433 -8.607 -0.099 1.00 87.44 106 ARG A O 1
ATOM 824 N N . GLY A 1 107 ? -8.245 -7.550 1.714 1.00 87.06 107 GLY A N 1
ATOM 825 C CA . GLY A 1 107 ? -8.643 -8.735 2.478 1.00 87.06 107 GLY A CA 1
ATOM 826 C C . GLY A 1 107 ? -7.527 -9.354 3.324 1.00 87.06 107 GLY A C 1
ATOM 827 O O . GLY A 1 107 ? -7.781 -10.271 4.101 1.00 87.06 107 GLY A O 1
ATOM 828 N N . GLN A 1 108 ? -6.288 -8.871 3.202 1.00 87.25 108 GLN A N 1
ATOM 829 C CA . GLN A 1 108 ? -5.190 -9.306 4.058 1.00 87.25 108 GLN A CA 1
ATOM 830 C C . GLN A 1 108 ? -5.391 -8.788 5.484 1.00 87.25 108 GLN A C 1
ATOM 832 O O . GLN A 1 108 ? -5.787 -7.640 5.686 1.00 87.25 108 GLN A O 1
ATOM 837 N N . ILE A 1 109 ? -5.063 -9.620 6.471 1.00 88.88 109 ILE A N 1
ATOM 838 C CA . ILE A 1 109 ? -4.985 -9.207 7.872 1.00 88.88 109 ILE A CA 1
ATOM 839 C C . ILE A 1 109 ? -3.582 -8.679 8.166 1.00 88.88 109 ILE A C 1
ATOM 841 O O . ILE A 1 109 ? -2.589 -9.349 7.877 1.00 88.88 109 ILE A O 1
ATOM 845 N N . CYS A 1 110 ? -3.502 -7.493 8.761 1.00 89.12 110 CYS A N 1
ATOM 846 C CA . CYS A 1 110 ? -2.262 -6.892 9.234 1.00 89.12 110 CYS A CA 1
ATOM 847 C C . CYS A 1 110 ? -2.374 -6.497 10.709 1.00 89.12 110 CYS A C 1
ATOM 849 O O . CYS A 1 110 ? -3.436 -6.081 11.177 1.00 89.12 110 CYS A O 1
ATOM 851 N N . THR A 1 111 ? -1.259 -6.588 11.427 1.00 90.62 111 THR A N 1
ATOM 852 C CA . THR A 1 111 ? -1.130 -6.067 12.791 1.00 90.62 111 THR A CA 1
ATOM 853 C C . THR A 1 111 ? -0.490 -4.688 12.742 1.00 90.62 111 THR A C 1
ATOM 855 O O . THR A 1 111 ? 0.428 -4.457 11.956 1.00 90.62 111 THR A O 1
ATOM 858 N N . GLY A 1 112 ? -0.967 -3.772 13.577 1.00 92.50 112 GLY A N 1
ATOM 859 C CA . GLY A 1 112 ? -0.408 -2.435 13.689 1.00 92.50 112 GLY A CA 1
ATOM 860 C C . GLY A 1 112 ? -0.681 -1.796 15.041 1.00 92.50 112 GLY A C 1
ATOM 861 O O . GLY A 1 112 ? -1.523 -2.258 15.808 1.00 92.50 112 GLY A O 1
ATOM 862 N N . THR A 1 113 ? 0.040 -0.721 15.338 1.00 94.44 113 THR A N 1
ATOM 863 C CA . THR A 1 113 ? -0.102 0.021 16.597 1.00 94.44 113 THR A CA 1
ATOM 864 C C . THR A 1 113 ? -0.834 1.328 16.354 1.00 94.44 113 THR A C 1
ATOM 866 O O . THR A 1 113 ? -0.465 2.094 15.467 1.00 94.44 113 THR A O 1
ATOM 869 N N . VAL A 1 114 ? -1.862 1.618 17.148 1.00 94.69 114 VAL A N 1
ATOM 870 C CA . VAL A 1 114 ? -2.586 2.891 17.073 1.00 94.69 114 VAL A CA 1
ATOM 871 C C . VAL A 1 114 ? -1.644 4.028 17.457 1.00 94.69 114 VAL A C 1
ATOM 873 O O . VAL A 1 114 ? -1.171 4.093 18.590 1.00 94.69 114 VAL A O 1
ATOM 876 N N . THR A 1 115 ? -1.383 4.942 16.532 1.00 93.50 115 THR A N 1
ATOM 877 C CA . THR A 1 115 ? -0.473 6.074 16.752 1.00 93.50 115 THR A CA 1
ATOM 878 C C . THR A 1 115 ? -1.219 7.337 17.142 1.00 93.50 115 THR A C 1
ATOM 880 O O . THR A 1 115 ? -0.761 8.089 17.999 1.00 93.50 115 THR A O 1
ATOM 883 N N . GLU A 1 116 ? -2.388 7.560 16.547 1.00 93.12 116 GLU A N 1
ATOM 884 C CA . GLU A 1 116 ? -3.177 8.766 16.755 1.00 93.12 116 GLU A CA 1
ATOM 885 C C . GLU A 1 116 ? -4.670 8.477 16.566 1.00 93.12 116 GLU A C 1
ATOM 887 O O . GLU A 1 116 ? -5.072 7.662 15.737 1.00 93.12 116 GLU A O 1
ATOM 892 N N . ILE A 1 117 ? -5.510 9.172 17.331 1.00 91.12 117 ILE A N 1
ATOM 893 C CA . ILE A 1 117 ? -6.959 9.189 17.140 1.00 91.12 117 ILE A CA 1
ATOM 894 C C . ILE A 1 117 ? -7.362 10.628 16.851 1.00 91.12 117 ILE A C 1
ATOM 896 O O . ILE A 1 117 ? -7.278 11.496 17.719 1.00 91.12 117 ILE A O 1
ATOM 900 N N . ALA A 1 118 ? -7.812 10.879 15.629 1.00 87.69 118 ALA A N 1
ATOM 901 C CA . ALA A 1 118 ? -8.206 12.205 15.205 1.00 87.69 118 ALA A CA 1
ATOM 902 C C . ALA A 1 118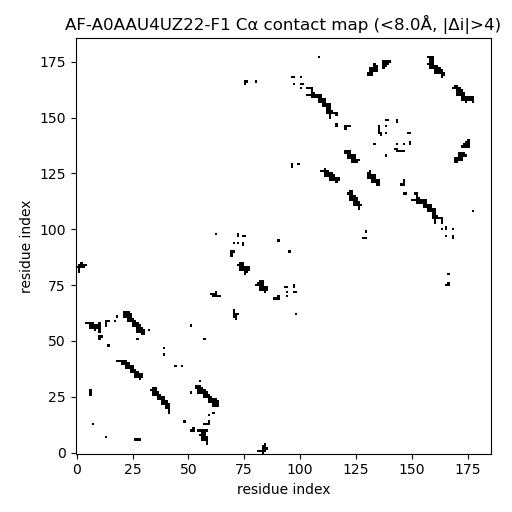 ? -9.597 12.565 15.734 1.00 87.69 118 ALA A C 1
ATOM 904 O O . ALA A 1 118 ? -10.533 11.761 15.682 1.00 87.69 118 ALA A O 1
ATOM 905 N N . SER A 1 119 ? -9.780 13.824 16.140 1.00 77.12 119 SER A N 1
ATOM 906 C CA . SER A 1 119 ? -11.052 14.329 16.682 1.00 77.12 119 SER A CA 1
ATOM 907 C C . SER A 1 119 ? -12.232 14.234 15.706 1.00 77.12 119 SER A C 1
ATOM 909 O O . SER A 1 119 ? -13.384 14.295 16.126 1.00 77.12 119 SER A O 1
ATOM 911 N N . PHE A 1 120 ? -11.962 14.090 14.405 1.00 78.31 120 PHE A N 1
ATOM 912 C CA . PHE A 1 120 ? -12.971 13.915 13.356 1.00 78.31 120 PHE A CA 1
ATOM 913 C C . PHE A 1 120 ? -13.360 12.446 13.108 1.00 78.31 120 PHE A C 1
ATOM 915 O O . PHE A 1 120 ? -14.096 12.163 12.164 1.00 78.31 120 PHE A O 1
ATOM 922 N N . GLY A 1 121 ? -12.904 11.512 13.949 1.00 77.44 121 GLY A N 1
ATOM 923 C CA . GLY A 1 121 ? -13.361 10.121 13.924 1.00 77.44 121 GLY A CA 1
ATOM 924 C C . GLY A 1 121 ? -12.521 9.174 13.060 1.00 77.44 121 GLY A C 1
ATOM 925 O O . GLY A 1 121 ? -13.011 8.133 12.627 1.00 77.44 121 GLY A O 1
ATOM 926 N N . VAL A 1 122 ? -11.265 9.510 12.777 1.00 86.56 122 VAL A 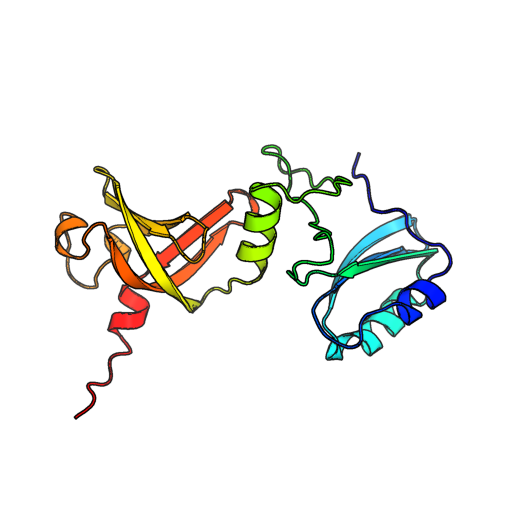N 1
ATOM 927 C CA . VAL A 1 122 ? -10.348 8.604 12.070 1.00 86.56 122 VAL A CA 1
ATOM 928 C C . VAL A 1 122 ? -9.246 8.175 13.023 1.00 86.56 122 VAL A C 1
ATOM 930 O O . VAL A 1 122 ? -8.636 9.012 13.683 1.00 86.56 122 VAL A O 1
ATOM 933 N N . THR A 1 123 ? -8.998 6.873 13.093 1.00 89.25 123 THR A N 1
ATOM 934 C CA . THR A 1 123 ? -7.885 6.295 13.847 1.00 89.25 123 THR A CA 1
ATOM 935 C C . THR A 1 123 ? -6.734 6.022 12.897 1.00 89.25 123 THR A C 1
ATOM 937 O O . THR A 1 123 ? -6.930 5.384 11.865 1.00 89.25 123 THR A O 1
ATOM 940 N N . PHE A 1 124 ? -5.538 6.462 13.261 1.00 93.38 124 PHE A N 1
ATOM 941 C CA . PHE A 1 124 ? -4.305 6.176 12.546 1.00 93.38 124 PHE A CA 1
ATOM 942 C C . PHE A 1 124 ? -3.556 5.024 13.208 1.00 93.38 124 PHE A C 1
ATOM 944 O O . PHE A 1 124 ? -3.457 4.942 14.435 1.00 93.38 124 PHE A O 1
ATOM 951 N N . VAL A 1 125 ? -3.048 4.121 12.378 1.00 94.06 125 VAL A N 1
ATOM 952 C CA . VAL A 1 125 ? -2.412 2.873 12.795 1.00 94.06 125 VAL A CA 1
ATOM 953 C C . VAL A 1 125 ? -1.107 2.727 12.030 1.00 94.06 125 VAL A C 1
ATOM 955 O O . VAL A 1 125 ? -1.113 2.748 10.801 1.00 94.06 125 VAL A O 1
ATOM 958 N N . ASP A 1 126 ? 0.006 2.577 12.740 1.00 92.75 126 ASP A N 1
ATOM 959 C CA . ASP A 1 126 ? 1.277 2.208 12.126 1.00 92.75 126 ASP A CA 1
ATOM 960 C C . ASP A 1 126 ? 1.296 0.707 11.843 1.00 92.75 126 ASP A C 1
ATOM 962 O O . ASP A 1 126 ? 1.179 -0.108 12.759 1.00 92.75 126 ASP A O 1
ATOM 966 N N . ILE A 1 127 ? 1.437 0.356 10.569 1.00 90.00 127 ILE A N 1
ATOM 967 C CA . ILE A 1 127 ? 1.534 -1.020 10.086 1.00 90.00 127 ILE A CA 1
ATOM 968 C C . ILE A 1 127 ? 2.931 -1.255 9.513 1.00 90.00 127 ILE A C 1
ATOM 970 O O . ILE A 1 127 ? 3.112 -1.324 8.307 1.00 90.00 127 ILE A O 1
ATOM 974 N N . GLY A 1 128 ? 3.949 -1.342 10.369 1.00 82.31 128 GLY A N 1
ATOM 975 C CA . GLY A 1 128 ? 5.316 -1.624 9.917 1.00 82.31 128 GLY A CA 1
ATOM 976 C C . GLY A 1 128 ? 5.993 -0.427 9.245 1.00 82.31 128 GLY A C 1
ATOM 977 O O . GLY A 1 128 ? 6.681 -0.589 8.239 1.00 82.31 128 GLY A O 1
ATOM 978 N N . GLY A 1 129 ? 5.804 0.775 9.799 1.00 81.75 129 GLY A N 1
ATOM 979 C CA . GLY A 1 129 ? 6.415 2.011 9.300 1.00 81.75 129 GLY A CA 1
ATOM 980 C C . GLY A 1 129 ? 5.588 2.765 8.258 1.00 81.75 129 GLY A C 1
ATOM 981 O O . GLY A 1 129 ? 6.065 3.765 7.718 1.00 81.75 129 GLY A O 1
ATOM 982 N N . PHE A 1 130 ? 4.361 2.314 7.979 1.00 86.88 130 PHE A N 1
ATOM 983 C CA . PHE A 1 130 ? 3.392 3.021 7.148 1.00 86.88 130 PHE A CA 1
ATOM 984 C C . PHE A 1 130 ? 2.138 3.365 7.956 1.00 86.88 130 PHE A C 1
ATOM 986 O O . PHE A 1 130 ? 1.580 2.519 8.653 1.00 86.88 130 PHE A O 1
ATOM 993 N N . THR A 1 131 ? 1.654 4.603 7.833 1.00 90.25 131 THR A N 1
ATOM 994 C CA . THR A 1 131 ? 0.447 5.056 8.537 1.00 90.25 131 THR A CA 1
ATOM 995 C C . THR A 1 131 ? -0.811 4.730 7.737 1.00 90.25 131 THR A C 1
ATOM 997 O O . THR A 1 131 ? -1.119 5.364 6.728 1.00 90.25 131 THR A O 1
ATOM 1000 N N . ALA A 1 132 ? -1.573 3.758 8.222 1.00 92.75 132 ALA A N 1
ATOM 1001 C CA . ALA A 1 132 ? -2.890 3.406 7.717 1.00 92.75 132 ALA A CA 1
ATOM 1002 C C . ALA A 1 132 ? -4.004 4.050 8.554 1.00 92.75 132 ALA A C 1
ATOM 1004 O O . ALA A 1 132 ? -3.765 4.576 9.642 1.00 92.75 132 ALA A O 1
ATOM 1005 N N . MET A 1 133 ? -5.237 4.019 8.043 1.00 94.31 133 MET A N 1
ATOM 1006 C CA . MET A 1 133 ? -6.376 4.670 8.687 1.00 94.31 133 MET A CA 1
ATOM 1007 C C . MET A 1 133 ? -7.577 3.735 8.845 1.00 94.31 133 MET A C 1
ATOM 1009 O O . MET A 1 133 ? -7.908 2.980 7.932 1.00 94.31 133 MET A O 1
ATOM 1013 N N . ILE A 1 134 ? -8.301 3.873 9.953 1.00 92.75 134 ILE A N 1
ATOM 1014 C CA . ILE A 1 134 ? -9.604 3.244 10.194 1.00 92.75 134 ILE A CA 1
ATOM 1015 C C . ILE A 1 134 ? -10.641 4.351 10.406 1.00 92.75 134 ILE A C 1
ATOM 1017 O O . ILE A 1 134 ? -10.478 5.213 11.270 1.00 92.75 134 ILE A O 1
ATOM 1021 N N . ASN A 1 135 ? -11.727 4.332 9.635 1.00 90.44 135 ASN A N 1
ATOM 1022 C CA . ASN A 1 135 ? -12.856 5.247 9.843 1.00 90.44 135 ASN A CA 1
ATOM 1023 C C . ASN A 1 135 ? -13.751 4.750 10.994 1.00 90.44 135 ASN A C 1
ATOM 1025 O O . ASN A 1 135 ? -13.860 3.540 11.176 1.00 90.44 135 ASN A O 1
ATOM 1029 N N . VAL A 1 136 ? -14.477 5.637 11.701 1.00 88.50 136 VAL A N 1
ATOM 1030 C CA . VAL A 1 136 ? -15.419 5.235 12.782 1.00 88.50 136 VAL A CA 1
ATOM 1031 C C . VAL A 1 136 ? -16.297 4.034 12.415 1.00 88.50 136 VAL A C 1
ATOM 1033 O O . VAL A 1 136 ? -16.367 3.092 13.207 1.00 88.50 136 VAL A O 1
ATOM 1036 N N . PRO A 1 137 ? -16.952 4.004 11.233 1.00 88.12 137 PRO A N 1
ATOM 1037 C CA . PRO A 1 137 ? -17.820 2.892 10.886 1.00 88.12 137 PRO A CA 1
ATOM 1038 C C . PRO A 1 137 ? -17.063 1.575 10.770 1.00 88.12 137 PRO A C 1
ATOM 1040 O O . PRO A 1 137 ? -17.689 0.543 10.904 1.00 88.12 137 PRO A O 1
ATOM 1043 N N . GLU A 1 138 ? -15.756 1.578 10.538 1.00 90.00 138 GLU A N 1
ATOM 1044 C CA . GLU A 1 138 ? -14.937 0.376 10.369 1.00 90.00 138 GLU A CA 1
ATOM 1045 C C . GLU A 1 138 ? -14.334 -0.137 11.686 1.00 90.00 138 GLU A C 1
ATOM 1047 O O . GLU A 1 138 ? -13.763 -1.226 11.721 1.00 90.00 138 GLU A O 1
ATOM 1052 N N . LEU A 1 139 ? -14.503 0.597 12.793 1.00 86.69 139 LEU A N 1
ATOM 1053 C CA . LEU A 1 139 ? -14.005 0.193 14.113 1.00 86.69 139 LEU A CA 1
ATOM 1054 C C . LEU A 1 139 ? -14.850 -0.904 14.768 1.00 86.69 139 LEU A C 1
ATOM 1056 O O . LEU A 1 139 ? -14.325 -1.714 15.525 1.00 86.69 139 LEU A O 1
ATOM 1060 N N . SER A 1 140 ? -16.165 -0.930 14.537 1.00 83.50 140 SER A N 1
ATOM 1061 C CA . SER A 1 140 ? -17.046 -1.899 15.195 1.00 83.50 140 SER A CA 1
ATOM 1062 C C . SER A 1 140 ? -18.365 -2.105 14.463 1.00 83.50 140 SER A C 1
ATOM 1064 O O . SER A 1 140 ? -18.921 -1.188 13.865 1.00 83.50 140 SER A O 1
ATOM 1066 N N . TRP A 1 141 ? -18.920 -3.314 14.574 1.00 79.38 141 TRP A N 1
ATOM 1067 C CA . TRP A 1 141 ? -20.299 -3.624 14.182 1.00 79.38 141 TRP A CA 1
ATOM 1068 C C . TRP A 1 141 ? -21.344 -2.884 15.023 1.00 79.38 141 TRP A C 1
ATOM 1070 O O . TRP A 1 141 ? -22.485 -2.724 14.589 1.00 79.38 141 TRP A O 1
ATOM 1080 N N . ARG A 1 142 ? -20.969 -2.422 16.220 1.00 79.69 142 ARG A N 1
ATOM 1081 C CA . ARG A 1 142 ? -21.827 -1.600 17.075 1.00 79.69 142 ARG A CA 1
ATOM 1082 C C . ARG A 1 142 ? -21.706 -0.131 16.689 1.00 79.69 142 ARG A C 1
ATOM 1084 O O . ARG A 1 142 ? -20.701 0.299 16.134 1.00 79.69 142 ARG A O 1
ATOM 1091 N N . ARG A 1 143 ? -22.739 0.649 17.008 1.00 77.44 143 ARG A N 1
ATOM 1092 C CA . ARG A 1 143 ? -22.663 2.105 16.884 1.00 77.44 143 ARG A CA 1
ATOM 1093 C C . ARG A 1 143 ? -21.618 2.621 17.872 1.00 77.44 143 ARG A C 1
ATOM 1095 O O . ARG A 1 143 ? -21.729 2.353 19.064 1.00 77.44 143 ARG A O 1
ATOM 1102 N N . VAL A 1 144 ? -20.628 3.327 17.345 1.00 79.00 144 VAL A N 1
ATOM 1103 C CA . VAL A 1 144 ? -19.532 3.948 18.091 1.00 79.00 144 VAL A CA 1
ATOM 1104 C C . VAL A 1 144 ? -19.629 5.447 17.855 1.00 79.00 144 VAL A C 1
ATOM 1106 O O . VAL A 1 144 ? -19.703 5.872 16.701 1.00 79.00 144 VAL A O 1
ATOM 1109 N N . ASP A 1 145 ? -19.664 6.228 18.933 1.00 77.81 145 ASP A N 1
ATOM 1110 C CA . ASP A 1 145 ? -19.713 7.691 18.852 1.00 77.81 145 ASP A CA 1
ATOM 1111 C C . ASP A 1 145 ? -18.299 8.292 18.824 1.00 77.81 145 ASP A C 1
ATOM 1113 O O . ASP A 1 145 ? -18.061 9.242 18.075 1.00 77.81 145 ASP A O 1
ATOM 1117 N N . GLN A 1 146 ? -17.343 7.718 19.570 1.00 80.56 146 GLN A N 1
ATOM 1118 C CA . GLN A 1 146 ? -15.936 8.122 19.531 1.00 80.56 146 GLN A CA 1
ATOM 1119 C C . GLN A 1 146 ? -14.996 6.925 19.326 1.00 80.56 146 GLN A C 1
ATOM 1121 O O . GLN A 1 146 ? -15.146 5.904 19.995 1.00 80.56 146 GLN A O 1
ATOM 1126 N N . PRO A 1 147 ? -13.975 7.030 18.452 1.00 83.00 147 PRO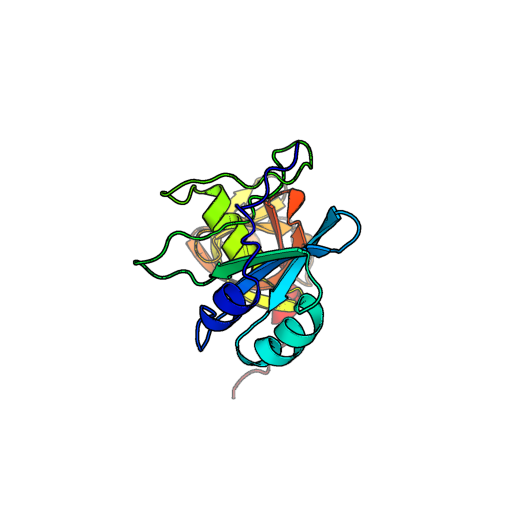 A N 1
ATOM 1127 C CA . PRO A 1 147 ? -13.002 5.953 18.269 1.00 83.00 147 PRO A CA 1
ATOM 1128 C C . PRO A 1 147 ? -12.275 5.529 19.548 1.00 83.00 147 PRO A C 1
ATOM 1130 O O . PRO A 1 147 ? -11.944 4.356 19.703 1.00 83.00 147 PRO A O 1
ATOM 1133 N N . SER A 1 148 ? -12.063 6.477 20.467 1.00 84.12 148 SER A N 1
ATOM 1134 C CA . SER A 1 148 ? -11.428 6.261 21.771 1.00 84.12 148 SER A CA 1
ATOM 1135 C C . SER A 1 148 ? -12.166 5.261 22.662 1.00 84.12 148 SER A C 1
ATOM 1137 O O . SER A 1 148 ? -11.572 4.732 23.596 1.00 84.12 148 SER A O 1
ATOM 1139 N N . ASP A 1 149 ? -13.440 4.985 22.376 1.00 84.62 149 ASP A N 1
ATOM 1140 C CA . ASP A 1 149 ? -14.229 3.993 23.111 1.00 84.62 149 ASP A CA 1
ATOM 1141 C C . ASP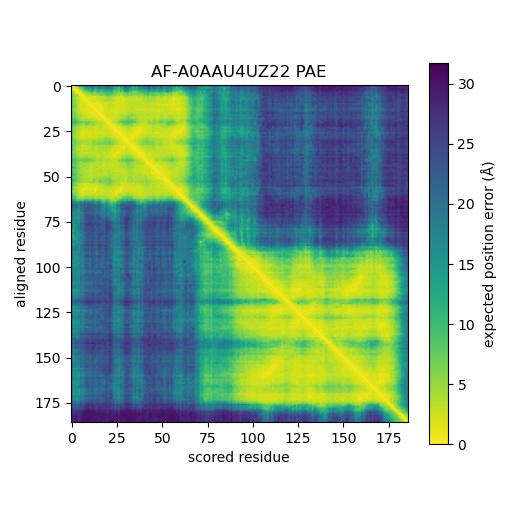 A 1 149 ? -13.896 2.552 22.686 1.00 84.62 149 ASP A C 1
ATOM 1143 O O . ASP A 1 149 ? -14.226 1.602 23.395 1.00 84.62 149 ASP A O 1
ATOM 1147 N N . VAL A 1 150 ? -13.270 2.378 21.516 1.00 84.88 150 VAL A N 1
ATOM 1148 C CA . VAL A 1 150 ? -12.946 1.065 20.931 1.00 84.88 150 VAL A CA 1
ATOM 1149 C C . VAL A 1 150 ? -11.451 0.788 20.974 1.00 84.88 150 VAL A C 1
ATOM 1151 O O . VAL A 1 150 ? -11.041 -0.346 21.210 1.00 84.88 150 VAL A O 1
ATOM 1154 N N . VAL A 1 151 ? -10.637 1.814 20.728 1.00 88.44 151 VAL A N 1
ATOM 1155 C CA . VAL A 1 151 ? -9.182 1.699 20.628 1.00 88.44 151 VAL A CA 1
ATOM 1156 C C . VAL A 1 151 ? -8.493 2.829 21.376 1.00 88.44 151 VAL A C 1
ATOM 1158 O O . VAL A 1 151 ? -9.009 3.940 21.465 1.00 88.44 151 VAL A O 1
ATOM 1161 N N . SER A 1 152 ? -7.301 2.554 21.895 1.00 90.38 152 SER A N 1
ATOM 1162 C CA . SER A 1 152 ? -6.458 3.531 22.589 1.00 90.38 152 SER A CA 1
ATOM 1163 C C . SER A 1 152 ? -5.151 3.780 21.841 1.00 90.38 152 SER A C 1
ATOM 1165 O O . SER A 1 152 ? -4.627 2.885 21.185 1.00 90.38 152 SER A O 1
ATOM 1167 N N . VAL A 1 153 ? -4.587 4.984 21.965 1.00 93.50 153 VAL A N 1
ATOM 1168 C CA . VAL A 1 153 ? -3.242 5.279 21.439 1.00 93.50 153 VAL A CA 1
ATOM 1169 C C . VAL A 1 153 ? -2.207 4.383 22.129 1.00 93.50 153 VAL A C 1
ATOM 1171 O O . VAL A 1 153 ? -2.227 4.230 23.349 1.00 93.50 153 VAL A O 1
ATOM 1174 N N . GLY A 1 154 ? -1.315 3.784 21.342 1.00 93.25 154 GLY A N 1
ATOM 1175 C CA . GLY A 1 154 ? -0.326 2.796 21.774 1.00 93.25 154 GLY A CA 1
ATOM 1176 C C . GLY A 1 154 ? -0.844 1.355 21.818 1.00 93.25 154 GLY A C 1
ATOM 1177 O O . GLY A 1 154 ? -0.075 0.452 22.131 1.00 93.25 154 GLY A O 1
ATOM 1178 N N . GLN A 1 155 ? -2.123 1.117 21.515 1.00 92.19 155 GLN A N 1
ATOM 1179 C CA . GLN A 1 155 ? -2.688 -0.228 21.469 1.00 92.19 155 GLN A CA 1
ATOM 1180 C C . GLN A 1 155 ? -2.293 -0.942 20.174 1.00 92.19 155 GLN A C 1
ATOM 1182 O O . GLN A 1 155 ? -2.474 -0.400 19.083 1.00 92.19 155 GLN A O 1
ATOM 1187 N N . GLU A 1 156 ? -1.818 -2.179 20.293 1.00 93.06 156 GLU A N 1
ATOM 1188 C CA . GLU A 1 156 ? -1.655 -3.079 19.152 1.00 93.06 156 GLU A CA 1
ATOM 1189 C C . GLU A 1 156 ? -3.012 -3.682 18.764 1.00 93.06 156 GLU A C 1
ATOM 1191 O O . GLU A 1 156 ? -3.763 -4.172 19.613 1.00 93.06 156 GLU A O 1
ATOM 1196 N N . ILE A 1 157 ? -3.342 -3.617 17.478 1.00 91.44 157 ILE A N 1
ATOM 1197 C CA . ILE A 1 157 ? -4.588 -4.121 16.906 1.00 91.44 157 ILE A CA 1
ATOM 1198 C C . ILE A 1 157 ? -4.298 -4.921 15.639 1.00 91.44 157 ILE A C 1
ATOM 1200 O O . ILE A 1 157 ? -3.363 -4.630 14.895 1.00 91.44 157 ILE A O 1
ATOM 1204 N N . SER A 1 158 ? -5.131 -5.919 15.364 1.00 91.06 158 SER A N 1
ATOM 1205 C CA . SER A 1 158 ? -5.181 -6.577 14.058 1.00 91.06 158 SER A CA 1
ATOM 1206 C C . SER A 1 158 ? -6.359 -6.017 13.270 1.00 91.06 158 SER A C 1
ATOM 1208 O O . SER A 1 158 ? -7.455 -5.894 13.816 1.00 91.06 158 SER A O 1
ATOM 1210 N N . ALA A 1 159 ? -6.151 -5.682 12.000 1.00 91.62 159 ALA A N 1
ATOM 1211 C CA . ALA A 1 159 ? -7.183 -5.151 11.115 1.00 91.62 159 ALA A CA 1
ATOM 1212 C C . ALA A 1 159 ? -7.081 -5.760 9.709 1.00 91.62 159 ALA A C 1
ATOM 1214 O O . ALA A 1 159 ? -6.011 -6.181 9.274 1.00 91.62 159 ALA A O 1
ATOM 1215 N N . GLU A 1 160 ? -8.202 -5.799 8.997 1.00 92.38 160 GLU A N 1
ATOM 1216 C CA . GLU A 1 160 ? -8.273 -6.203 7.593 1.00 92.38 160 GLU A CA 1
ATOM 1217 C C . GLU A 1 160 ? -8.043 -4.999 6.675 1.00 92.38 160 GLU A C 1
ATOM 1219 O O . GLU A 1 160 ? -8.595 -3.921 6.901 1.00 92.38 160 GLU A O 1
ATOM 1224 N N . ILE A 1 161 ? -7.271 -5.188 5.607 1.00 92.25 161 ILE A N 1
ATOM 1225 C CA . ILE A 1 161 ? -7.058 -4.182 4.566 1.00 92.25 161 ILE A CA 1
ATOM 1226 C C . ILE A 1 161 ? -8.290 -4.102 3.662 1.00 92.25 161 ILE A C 1
ATOM 1228 O O . ILE A 1 161 ? -8.571 -5.017 2.889 1.00 92.25 161 ILE A O 1
ATOM 1232 N N . LEU A 1 162 ? -9.005 -2.978 3.706 1.00 91.50 162 LEU A N 1
ATOM 1233 C CA . LEU A 1 162 ? -10.163 -2.735 2.843 1.00 91.50 162 LEU A CA 1
ATOM 1234 C C . LEU A 1 162 ? -9.767 -2.243 1.457 1.00 91.50 162 LEU A C 1
ATOM 1236 O O . LEU A 1 162 ? -10.390 -2.635 0.471 1.00 91.50 162 LEU A O 1
ATOM 1240 N N . ASP A 1 163 ? -8.786 -1.346 1.399 1.00 90.62 163 ASP A N 1
ATOM 1241 C CA . ASP A 1 163 ? -8.363 -0.691 0.166 1.00 90.62 163 ASP A CA 1
ATOM 1242 C C . ASP A 1 163 ? -6.950 -0.114 0.293 1.00 90.62 163 ASP A C 1
ATOM 1244 O O . ASP A 1 163 ? -6.536 0.307 1.380 1.00 90.62 163 ASP A O 1
ATOM 1248 N N . VAL A 1 164 ? -6.232 -0.076 -0.829 1.00 86.75 164 VAL A N 1
ATOM 1249 C CA . VAL A 1 164 ? -4.867 0.455 -0.943 1.00 86.75 164 VAL A CA 1
ATOM 1250 C C . VAL A 1 164 ? -4.837 1.434 -2.118 1.00 86.75 164 VAL A C 1
ATOM 1252 O O . VAL A 1 164 ? -4.752 1.032 -3.278 1.00 86.75 164 VAL A O 1
ATOM 1255 N N . ASP A 1 165 ? -4.900 2.734 -1.822 1.00 83.19 165 ASP A N 1
ATOM 1256 C CA . ASP A 1 165 ? -4.727 3.799 -2.812 1.00 83.19 165 ASP A CA 1
ATOM 1257 C C . ASP A 1 165 ? -3.232 4.073 -2.971 1.00 83.19 165 ASP A C 1
ATOM 1259 O O . ASP A 1 165 ? -2.611 4.824 -2.214 1.00 83.19 165 ASP A O 1
ATOM 1263 N N . LEU A 1 166 ? -2.672 3.419 -3.982 1.00 75.00 166 LEU A N 1
ATOM 1264 C CA . LEU A 1 166 ? -1.297 3.573 -4.425 1.00 75.00 166 LEU A CA 1
ATOM 1265 C C . LEU A 1 166 ? -0.975 5.027 -4.799 1.00 75.00 166 LEU A C 1
ATOM 1267 O O . LEU A 1 166 ? 0.080 5.521 -4.436 1.00 75.00 166 LEU A O 1
ATOM 1271 N N . VAL A 1 167 ? -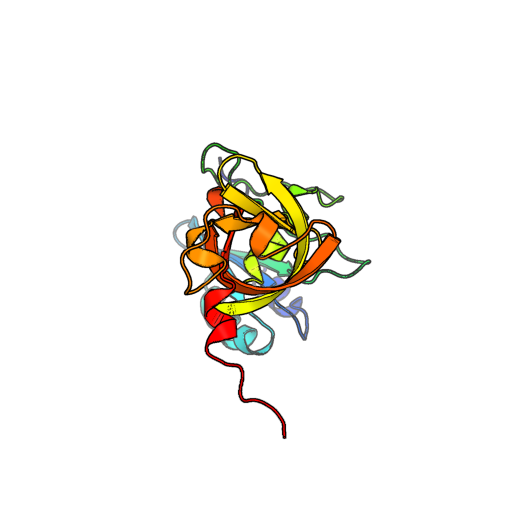1.886 5.748 -5.456 1.00 70.38 167 VAL A N 1
ATOM 1272 C CA . VAL A 1 167 ? -1.628 7.114 -5.949 1.00 70.38 167 VAL A CA 1
ATOM 1273 C C . VAL A 1 167 ? -1.596 8.129 -4.811 1.00 70.38 167 VAL A C 1
ATOM 1275 O O . VAL A 1 167 ? -0.801 9.064 -4.832 1.00 70.38 167 VAL A O 1
ATOM 1278 N N . ARG A 1 168 ? -2.483 7.973 -3.826 1.00 76.81 168 ARG A N 1
ATOM 1279 C CA . ARG A 1 168 ? -2.568 8.883 -2.675 1.00 76.81 168 ARG A CA 1
ATOM 1280 C C . ARG A 1 168 ? -1.727 8.449 -1.483 1.00 76.81 168 ARG A C 1
ATOM 1282 O O . ARG A 1 168 ? -1.760 9.159 -0.483 1.00 76.81 168 ARG A O 1
ATOM 1289 N N . GLU A 1 169 ? -1.044 7.310 -1.573 1.00 80.94 169 GLU A N 1
ATOM 1290 C CA . GLU A 1 169 ? -0.368 6.653 -0.452 1.00 80.94 169 GLU A CA 1
ATOM 1291 C C . GLU A 1 169 ? -1.308 6.524 0.758 1.00 80.94 169 GLU A C 1
ATOM 1293 O O . GLU A 1 169 ? -1.058 7.060 1.838 1.00 80.94 169 GLU A O 1
ATOM 1298 N N . ARG A 1 170 ? -2.454 5.854 0.578 1.00 87.31 170 ARG A N 1
ATOM 1299 C CA . ARG A 1 170 ? -3.439 5.655 1.657 1.00 87.31 170 ARG A CA 1
ATOM 1300 C C . ARG A 1 170 ? -3.871 4.206 1.755 1.00 87.31 170 ARG A C 1
ATOM 1302 O O . ARG A 1 170 ? -4.281 3.606 0.769 1.00 87.31 170 ARG A O 1
ATOM 1309 N N . VAL A 1 171 ? -3.872 3.685 2.976 1.00 92.19 171 VAL A N 1
ATOM 1310 C CA . VAL A 1 171 ? -4.384 2.349 3.293 1.00 92.19 171 VAL A CA 1
ATOM 1311 C C . VAL A 1 171 ? -5.584 2.497 4.214 1.00 92.19 171 VAL A C 1
ATOM 1313 O O . VAL A 1 171 ? -5.491 3.136 5.265 1.00 92.19 171 VAL A O 1
ATOM 1316 N N . SER A 1 172 ? -6.711 1.917 3.806 1.00 93.50 172 SER A N 1
ATOM 1317 C CA . SER A 1 172 ? -7.930 1.864 4.613 1.00 93.50 172 SER A CA 1
ATOM 1318 C C . SER A 1 172 ? -8.041 0.500 5.279 1.00 93.50 172 SER A C 1
ATOM 1320 O O . SER A 1 172 ? -7.952 -0.526 4.606 1.00 93.50 172 SER A O 1
ATOM 1322 N N . LEU A 1 173 ? -8.266 0.492 6.587 1.00 94.12 173 LEU A N 1
ATOM 1323 C CA . LEU A 1 173 ? -8.339 -0.707 7.415 1.00 94.12 173 LEU A CA 1
ATOM 1324 C C . LEU A 1 173 ? -9.725 -0.866 8.060 1.00 94.12 173 LEU A C 1
ATOM 1326 O O . LEU A 1 173 ? -10.458 0.112 8.231 1.00 94.12 173 LEU A O 1
ATOM 1330 N N . SER A 1 174 ? -10.058 -2.094 8.463 1.00 91.88 174 SER A N 1
ATOM 1331 C CA . SER A 1 174 ? -11.275 -2.428 9.209 1.00 91.88 174 SER A CA 1
ATOM 1332 C C . SER A 1 174 ? -11.019 -3.407 10.347 1.00 91.88 174 SER A C 1
ATOM 1334 O O . SER A 1 174 ? -10.398 -4.450 10.162 1.00 91.88 174 SER A O 1
ATOM 1336 N N . LEU A 1 175 ? -11.569 -3.108 11.525 1.00 89.31 175 LEU A N 1
ATOM 1337 C CA . LEU A 1 175 ? -11.609 -4.040 12.658 1.00 89.31 175 LEU A CA 1
ATOM 1338 C C . LEU A 1 175 ? -12.796 -5.004 12.570 1.00 89.31 175 LEU A C 1
ATOM 1340 O O . LEU A 1 175 ? -12.785 -6.082 13.167 1.00 89.31 175 LEU A O 1
ATOM 1344 N N . LYS A 1 176 ? -13.830 -4.646 11.802 1.00 83.69 176 LYS A N 1
ATOM 1345 C CA . LYS A 1 176 ? -15.031 -5.472 11.632 1.00 83.69 176 LYS A CA 1
ATOM 1346 C C . LYS A 1 176 ? -14.750 -6.816 10.977 1.00 83.69 176 LYS A C 1
ATOM 1348 O O . LYS A 1 176 ? -15.394 -7.796 11.353 1.00 83.69 176 LYS A O 1
ATOM 1353 N N . GLY A 1 177 ? -13.826 -6.833 10.017 1.00 66.50 177 GLY A N 1
ATOM 1354 C CA . GLY A 1 177 ? -13.427 -8.028 9.276 1.00 66.50 177 GLY A CA 1
ATOM 1355 C C . GLY A 1 177 ? -12.956 -9.160 10.185 1.00 66.50 177 GLY A C 1
ATOM 1356 O O . GLY A 1 177 ? -13.341 -10.312 10.005 1.00 66.50 177 GLY A O 1
ATOM 1357 N N . ILE A 1 178 ? -12.229 -8.810 11.251 1.00 67.38 17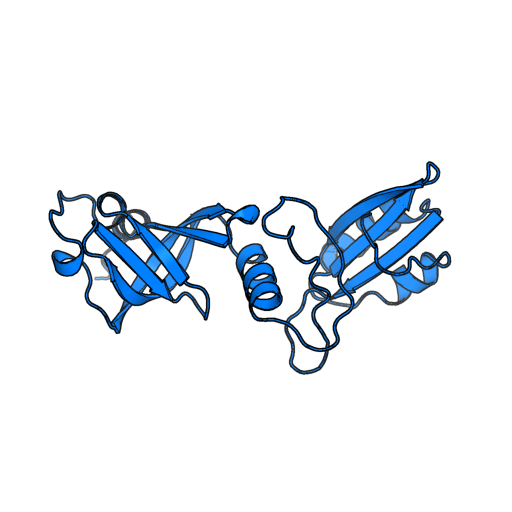8 ILE A N 1
ATOM 1358 C CA . ILE A 1 178 ? -11.675 -9.775 12.211 1.00 67.38 178 ILE A CA 1
ATOM 1359 C C . ILE A 1 178 ? -12.689 -10.167 13.285 1.00 67.38 178 ILE A C 1
ATOM 1361 O O . ILE A 1 178 ? -12.750 -11.326 13.691 1.00 67.38 178 ILE A O 1
ATOM 1365 N N . ALA A 1 179 ? -13.546 -9.234 13.709 1.00 57.69 179 ALA A N 1
ATOM 1366 C CA . ALA A 1 179 ? -14.587 -9.511 14.702 1.00 57.69 179 ALA A CA 1
ATOM 1367 C C . ALA A 1 179 ? -15.612 -10.574 14.240 1.00 57.69 179 ALA A C 1
ATOM 1369 O O . ALA A 1 179 ? -16.361 -11.100 15.059 1.00 57.69 179 ALA A O 1
ATOM 1370 N N . GLY A 1 180 ? -15.660 -10.893 12.939 1.00 49.91 180 GLY A N 1
ATOM 1371 C CA . GLY A 1 180 ? -16.453 -11.995 12.387 1.00 49.91 180 GLY A CA 1
ATOM 1372 C C . GLY A 1 180 ? -15.754 -13.362 12.380 1.00 49.91 180 GLY A C 1
ATOM 1373 O O . GLY A 1 180 ? -16.428 -14.369 12.174 1.00 49.91 180 GLY A O 1
ATOM 1374 N N . SER A 1 181 ? -14.436 -13.421 12.609 1.00 41.78 181 SER A N 1
ATOM 1375 C CA . SER A 1 181 ? -13.626 -14.650 12.555 1.00 41.78 181 SER A CA 1
ATOM 1376 C C . SER A 1 181 ? -13.149 -15.155 13.920 1.00 41.78 181 SER A C 1
ATOM 1378 O O . SER A 1 181 ? -12.343 -16.083 13.983 1.00 41.78 181 SER A O 1
ATOM 1380 N N . GLU A 1 182 ? -13.639 -14.587 15.022 1.00 41.50 182 GLU A N 1
ATOM 1381 C CA . GLU A 1 182 ? -13.361 -15.112 16.359 1.00 41.50 182 GLU A CA 1
ATOM 1382 C C . GLU A 1 182 ? -14.172 -16.401 16.577 1.00 41.50 182 GLU A C 1
ATOM 1384 O O . GLU A 1 182 ? -15.313 -16.395 17.036 1.00 41.50 182 GLU A O 1
ATOM 1389 N N . THR A 1 183 ? -13.583 -17.540 16.202 1.00 35.97 183 THR A N 1
ATOM 1390 C CA . THR A 1 183 ? -13.941 -18.814 16.831 1.00 35.97 183 THR A CA 1
ATOM 1391 C C . THR A 1 183 ? -13.378 -18.745 18.250 1.00 35.97 183 THR A C 1
ATOM 1393 O O . THR A 1 183 ? -12.156 -18.656 18.384 1.00 35.97 183 THR A O 1
ATOM 1396 N N . PRO A 1 184 ? -14.205 -18.750 19.309 1.00 40.50 184 PRO A N 1
ATOM 1397 C CA . PRO A 1 184 ? -13.677 -18.790 20.662 1.00 40.50 184 PRO A CA 1
ATOM 1398 C C . PRO A 1 184 ? -12.946 -20.124 20.844 1.00 40.50 184 PRO A C 1
ATOM 1400 O O . PRO A 1 184 ? -13.541 -21.191 20.678 1.00 40.50 184 PRO A O 1
ATOM 1403 N N . SER A 1 185 ? -11.647 -20.069 21.141 1.00 32.56 185 SER A N 1
ATOM 1404 C CA . SER A 1 185 ? -10.915 -21.250 21.604 1.00 32.56 185 SER A CA 1
ATOM 1405 C C . SER A 1 185 ? -11.429 -21.650 22.999 1.00 32.56 185 SER A C 1
ATOM 1407 O O . SER A 1 185 ? -11.705 -20.756 23.803 1.00 32.56 185 SER A O 1
ATOM 1409 N N . PRO A 1 186 ? -11.605 -22.959 23.255 1.00 57.06 186 PRO A N 1
ATOM 1410 C CA . PRO A 1 186 ? -12.265 -23.502 24.446 1.00 57.06 186 PRO A CA 1
ATOM 1411 C C . PRO A 1 186 ? -11.487 -23.315 25.753 1.00 57.06 186 PRO A C 1
ATOM 1413 O O . PRO A 1 186 ? -10.240 -23.208 25.705 1.00 57.06 186 PRO A O 1
#

Sequence (186 aa):
MTVWPELSTDVDAVLASLPEEGPVEFVWEDENGEISSTTADGSEYGELAAHVAGARAATALSLTLDERHPLFTAVLPDSDGVLRARWRTEPTQSDRNWAFLKTLRRGQICTGTVTEIASFGVTFVDIGGFTAMINVPELSWRRVDQPSDVVSVGQEISAEILDVDLVRERVSLSLKGIAGSETPSP

Mean predicted aligned error: 14.63 Å

Secondary structure (DSSP, 8-state):
--PPP--BS-HHHHHHT--SSS-EEEEEE-TTS-EEEEEE-TTTHHHHHHHHTT-SEEEEEE----TTS---------TTS-------SS--HHHHHHHHHHH--TT-EEEEEEEEEETTTEEEEESSSSEEEEEHHHH-SS--S-GGGT--TT-EEEEEEEEEETTTTEEEEESHHHHT------

Solvent-accessible surface area (backbone atoms only — not comparable to full-atom values): 10922 Å² total; per-residue (Å²): 132,70,43,70,76,83,56,34,67,55,43,68,62,42,64,72,65,55,68,84,62,60,45,27,42,36,38,35,25,38,84,88,69,53,76,49,72,48,77,43,39,51,88,40,47,68,60,49,50,66,70,48,72,70,38,56,20,25,38,71,33,53,60,57,90,54,104,85,53,68,59,60,43,79,36,65,38,54,104,80,74,54,57,39,51,64,96,59,84,66,82,50,72,66,41,53,50,50,58,53,56,70,73,60,52,71,72,38,76,46,64,26,33,25,70,43,74,46,95,89,37,39,36,32,26,34,48,88,90,39,74,27,37,29,47,50,79,29,62,37,93,60,95,68,94,53,55,74,80,82,49,52,74,72,38,76,45,67,29,22,29,70,42,73,41,76,91,76,69,40,38,37,35,22,37,42,68,52,72,74,65,72,72,81,80,131

Radius of gyration: 20.56 Å; Cα contacts (8 Å, |Δi|>4): 344; chains: 1; bounding box: 46×38×56 Å

pLDDT: mean 74.27, std 17.24, range [31.56, 94.69]